Protein 3MNF (pdb70)

Organism: Streptomyces avermitilis (strain ATCC 31267 / DSM 46492 / JCM 5070 / NBRC 14893 / NCIMB 12804 / NRRL 8165 / MA-4680) (NCBI:txid227882)

CATH classification: 3.40.50.10900

Radius of gyration: 18.18 Å; Cα contacts (8 Å, |Δi|>4): 423; chains: 1; bounding box: 39×51×54 Å

B-factor: mean 88.78, std 26.94, range [51.6, 190.4]

InterPro domains:
  IPR008492 Rv2714-like [PIRSF028754] (7-284)
  IPR019151 Proteasome assembly chaperone 2 [PF09754] (18-237)
  IPR038389 Proteasome assembly chaperone 2 superfamily [G3DSA:3.40.50.10900] (9-257)

Sequence (232 aa):
DPVVAAFEGWNDAGDAASTAVAHLDREWKGEVFAALDAEDYYDFQVNRPTVWLDGGVRKITWPTTRLSVVRVGGEKPRDLVLVRGIEPSRWRSFCNELLAFAHELGVELVVVLGALLGDTPHTRPVPVSGVTSDPDLARTDLEETKYEGPTGIVGILQEACTHAGVPAVSLWAAVPHYVSQPPNPKATLALLNRLEDLIDVRIPLGELPEDARAWQVGVDQLADSEVAEYVQ

Foldseek 3Di:
DEEEEEAPDDFCQQVLQLVLLVQQCVVQVWAWDDKPDLVVFADCVVVPWDWDADPNDIDIGGFTKTWTWGWDDPVDIYIYIYIRHHFTPVLVVVLVVVV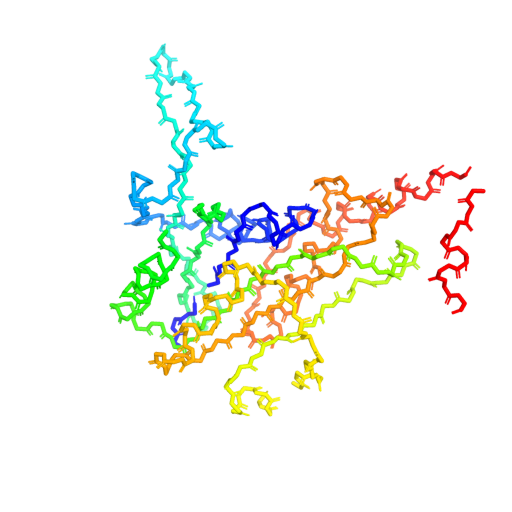VVCVVVVHQEYEYEGEDADLAFLVDAKDKAKDAPPVVVVVCPRPDDPDDDDDTSSVVNRVSCVVVVRGYMYIYIHHHPVDRHNPALRRSVVRNVVVCVVVVGDRDSPCSVVSNVCVSVVVVVPDVPCNVVSPD

Structure (mmCIF, N/CA/C/O backbone):
data_3MNF
#
_entry.id   3MNF
#
_cell.length_a   143.943
_cell.length_b   143.943
_cell.length_c   81.121
_cell.angle_alpha   90.00
_cell.angle_beta   90.00
_cell.angle_gamma   120.00
#
_symmetry.space_group_name_H-M   'P 63 2 2'
#
loop_
_entity.id
_entity.type
_entity.pdbx_description
1 polymer 'PAC2 family protein'
2 non-polymer 'CHLORIDE ION'
#
loop_
_atom_site.group_PDB
_atom_site.id
_atom_site.type_symbol
_atom_site.label_atom_id
_atom_site.label_alt_id
_atom_site.label_comp_id
_atom_site.label_asym_id
_atom_site.label_entity_id
_atom_site.label_seq_id
_atom_site.pdbx_PDB_ins_code
_atom_site.Cartn_x
_atom_site.Cartn_y
_atom_site.Cartn_z
_atom_site.occupancy
_atom_site.B_iso_or_equiv
_atom_site.auth_seq_id
_atom_site.auth_comp_id
_atom_site.auth_asym_id
_atom_site.auth_atom_id
_atom_site.pdbx_PDB_model_num
ATOM 1 N N . ASP A 1 5 ? 50.044 71.075 22.467 1.00 104.14 12 ASP A N 1
ATOM 2 C CA . ASP A 1 5 ? 51.076 70.061 22.084 1.00 101.19 12 ASP A CA 1
ATOM 3 C C . ASP A 1 5 ? 51.025 68.950 23.123 1.00 96.10 12 ASP A C 1
ATOM 4 O O . ASP A 1 5 ? 50.637 69.235 24.274 1.00 96.45 12 ASP A O 1
ATOM 9 N N . PRO A 1 6 ? 51.361 67.687 22.728 1.00 92.09 13 PRO A N 1
ATOM 10 C CA . PRO A 1 6 ? 51.324 66.499 23.631 1.00 87.17 13 PRO A CA 1
ATOM 11 C C . PRO A 1 6 ? 52.456 66.468 24.637 1.00 83.84 13 PRO A C 1
ATOM 12 O O . PRO A 1 6 ? 53.589 66.729 24.274 1.00 84.28 13 PRO A O 1
ATOM 16 N N . VAL A 1 7 ? 52.155 66.147 25.890 1.00 81.13 14 VAL A N 1
ATOM 17 C CA . VAL A 1 7 ? 53.179 66.069 26.939 1.00 77.91 14 VAL A CA 1
ATOM 18 C C . VAL A 1 7 ? 53.321 64.630 27.423 1.00 74.42 14 VAL A C 1
ATOM 19 O O . VAL A 1 7 ? 52.333 63.912 27.568 1.00 74.16 14 VAL A O 1
ATOM 31 N N . VAL A 1 9 ? 54.436 62.274 30.516 1.00 64.98 16 VAL A N 1
ATOM 32 C CA . VAL A 1 9 ? 54.706 62.274 31.946 1.00 63.49 16 VAL A CA 1
ATOM 33 C C . VAL A 1 9 ? 55.134 60.882 32.324 1.00 60.93 16 VAL A C 1
ATOM 34 O O . VAL A 1 9 ? 54.373 59.946 32.143 1.00 60.41 16 VAL A O 1
ATOM 38 N N . ALA A 1 10 ? 56.338 60.738 32.848 1.00 59.53 17 ALA A N 1
ATOM 39 C CA . ALA A 1 10 ? 56.843 59.405 33.143 1.00 58.20 17 ALA A CA 1
ATOM 40 C C . ALA A 1 10 ? 57.189 59.233 34.603 1.00 58.50 17 ALA A C 1
ATOM 41 O O . ALA A 1 10 ? 57.476 60.203 35.293 1.00 60.51 17 ALA A O 1
ATOM 43 N N . ALA A 1 11 ? 57.158 57.995 35.073 1.00 57.71 18 ALA A N 1
ATOM 44 C CA . ALA A 1 11 ? 57.535 57.673 36.441 1.00 58.59 18 ALA A CA 1
ATOM 45 C C . ALA A 1 11 ? 57.997 56.230 36.508 1.00 57.99 18 ALA A C 1
ATOM 46 O O . ALA A 1 11 ? 57.444 55.377 35.794 1.00 57.78 18 ALA A O 1
ATOM 48 N N . PHE A 1 12 ? 58.991 55.961 37.365 1.00 58.27 19 PHE A N 1
ATOM 49 C CA . PHE A 1 12 ? 59.591 54.619 37.477 1.00 57.74 19 PHE A CA 1
ATOM 50 C C . PHE A 1 12 ? 59.652 54.054 38.896 1.00 59.76 19 PHE A C 1
ATOM 51 O O . PHE A 1 12 ? 60.143 54.707 39.804 1.00 61.60 19 PHE A O 1
ATOM 59 N N . GLU A 1 13 ? 59.166 52.833 39.090 1.00 60.93 20 GLU A N 1
ATOM 60 C CA . GLU A 1 13 ? 59.204 52.192 40.419 1.00 63.33 20 GLU A CA 1
ATOM 61 C C . GLU A 1 13 ? 60.652 51.832 40.821 1.00 63.48 20 GLU A C 1
ATOM 62 O O . GLU A 1 13 ? 61.534 51.689 39.960 1.00 62.25 20 GLU A O 1
ATOM 68 N N . GLY A 1 14 ? 60.892 51.703 42.126 1.00 64.96 21 GLY A N 1
ATOM 69 C CA . GLY A 1 14 ? 62.225 51.382 42.625 1.00 65.48 21 GLY A CA 1
ATOM 70 C C . GLY A 1 14 ? 62.970 52.570 43.213 1.00 65.94 21 GLY A C 1
ATOM 71 O O . GLY A 1 14 ? 62.405 53.386 43.926 1.00 67.40 21 GLY A O 1
ATOM 72 N N . TRP A 1 15 ? 64.246 52.674 42.891 1.00 65.49 22 TRP A N 1
ATOM 73 C CA . TRP A 1 15 ? 65.162 53.624 43.520 1.00 66.06 22 TRP A CA 1
ATOM 74 C C . TRP A 1 15 ? 64.799 55.103 43.383 1.00 66.47 22 TRP A C 1
ATOM 75 O O . TRP A 1 15 ? 65.132 55.868 44.249 1.00 67.99 22 TRP A O 1
ATOM 86 N N . ASN A 1 16 ? 64.129 55.520 42.309 1.00 66.10 23 ASN A N 1
ATOM 87 C CA . ASN A 1 16 ? 63.708 56.935 42.174 1.00 67.29 23 ASN A CA 1
ATOM 88 C C . ASN A 1 16 ? 62.283 57.201 42.667 1.00 68.18 23 ASN A C 1
ATOM 89 O O . ASN A 1 16 ? 6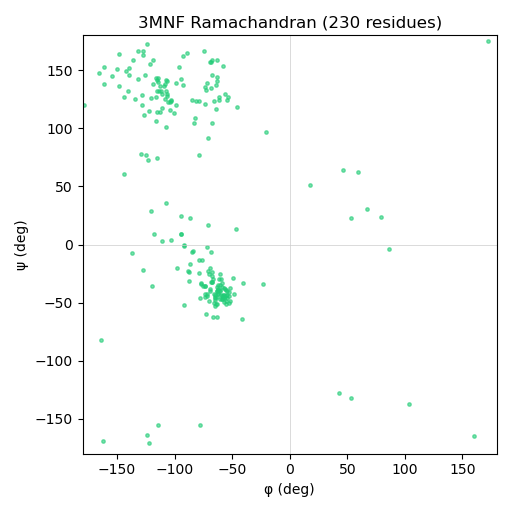1.637 58.160 42.233 1.00 68.29 23 ASN A O 1
ATOM 94 N N . ASP A 1 17 ? 61.784 56.361 43.564 1.00 69.45 24 ASP A N 1
ATOM 95 C CA . ASP A 1 17 ? 60.368 56.324 43.826 1.00 70.51 24 ASP A CA 1
ATOM 96 C C . ASP A 1 17 ? 60.105 56.057 45.305 1.00 73.51 24 ASP A C 1
ATOM 97 O O . ASP A 1 17 ? 59.442 55.096 45.681 1.00 74.30 24 ASP A O 1
ATOM 102 N N . ALA A 1 18 ? 60.602 56.974 46.129 1.00 75.80 25 ALA A N 1
ATOM 103 C CA . ALA A 1 18 ? 60.685 56.815 47.567 1.00 79.10 25 ALA A CA 1
ATOM 104 C C . ALA A 1 18 ? 59.433 56.321 48.321 1.00 81.30 25 ALA A C 1
ATOM 105 O O . ALA A 1 18 ? 59.548 55.487 49.231 1.00 84.31 25 ALA A O 1
ATOM 107 N N . GLY A 1 19 ? 58.244 56.792 48.008 1.00 80.63 26 GLY A N 1
ATOM 108 C CA . GLY A 1 19 ? 57.125 56.201 48.748 1.00 82.64 26 GLY A CA 1
ATOM 109 C C . GLY A 1 19 ? 56.169 55.551 47.784 1.00 81.28 26 GLY A C 1
ATOM 110 O O . GLY A 1 19 ? 54.969 55.494 48.041 1.00 82.55 26 GLY A O 1
ATOM 111 N N . ASP A 1 20 ? 56.705 55.093 46.652 1.00 78.37 27 ASP A N 1
ATOM 112 C CA . ASP A 1 20 ? 55.903 54.834 45.463 1.00 76.63 27 ASP A CA 1
ATOM 113 C C . ASP A 1 20 ? 55.109 56.104 45.144 1.00 76.18 27 ASP A C 1
ATOM 114 O O . ASP A 1 20 ? 54.067 56.059 44.477 1.00 75.98 27 ASP A O 1
ATOM 119 N N . ALA A 1 21 ? 55.603 57.240 45.629 1.00 76.06 28 ALA A N 1
ATOM 120 C CA . ALA A 1 21 ? 54.873 58.479 45.503 1.00 76.32 28 ALA A CA 1
ATOM 121 C C . ALA A 1 21 ? 54.758 58.858 44.038 1.00 74.02 28 ALA A C 1
ATOM 122 O O . ALA A 1 21 ? 53.668 59.211 43.567 1.00 74.70 28 ALA A O 1
ATOM 124 N N . ALA A 1 22 ? 55.876 58.752 43.316 1.00 71.48 29 ALA A N 1
ATOM 125 C CA . ALA A 1 22 ? 55.926 59.152 41.920 1.00 68.67 29 ALA A CA 1
ATOM 126 C C . ALA A 1 22 ? 55.203 58.150 41.078 1.00 67.04 29 ALA A C 1
ATOM 127 O O . ALA A 1 22 ? 54.384 58.531 40.253 1.00 67.12 29 ALA A O 1
ATOM 129 N N . SER A 1 23 ? 55.446 56.867 41.309 1.00 66.22 30 SER A N 1
ATOM 130 C CA . SER A 1 23 ? 54.738 55.857 40.519 1.00 65.58 30 SER A CA 1
ATOM 131 C C . SER A 1 23 ? 53.222 55.894 40.708 1.00 67.66 30 SER A C 1
ATOM 132 O O . SER A 1 23 ? 52.495 55.632 39.747 1.00 67.70 30 SER A O 1
ATOM 135 N N . THR A 1 24 ? 52.735 56.214 41.908 1.00 70.07 31 THR A N 1
ATOM 136 C CA . THR A 1 24 ? 51.283 56.248 42.079 1.00 72.64 31 THR A CA 1
ATOM 137 C C . THR A 1 24 ? 50.693 57.537 41.511 1.00 72.71 31 THR A C 1
ATOM 138 O O . THR A 1 24 ? 49.526 57.567 41.152 1.00 74.03 31 THR A O 1
ATOM 142 N N . ALA A 1 25 ? 51.492 58.594 41.419 1.00 72.03 32 ALA A N 1
ATOM 143 C CA . ALA A 1 25 ? 51.024 59.825 40.778 1.00 72.59 32 ALA A CA 1
ATOM 144 C C . ALA A 1 25 ? 50.617 59.549 39.333 1.00 71.43 32 ALA A C 1
ATOM 145 O O . ALA A 1 25 ? 49.544 59.972 38.891 1.00 72.82 32 ALA A O 1
ATOM 147 N N . VAL A 1 26 ? 51.456 58.825 38.599 1.00 68.95 33 VAL A N 1
ATOM 148 C CA . VAL A 1 26 ? 51.128 58.537 37.211 1.00 68.04 33 VAL A CA 1
ATOM 149 C C . VAL A 1 26 ? 50.007 57.489 37.138 1.00 69.41 33 VAL A C 1
ATOM 150 O O . VAL A 1 26 ? 49.144 57.561 36.265 1.00 70.58 33 VAL A O 1
ATOM 154 N N . ALA A 1 27 ? 50.005 56.527 38.056 1.00 69.83 34 ALA A N 1
ATOM 155 C CA . ALA A 1 27 ? 48.946 55.537 38.088 1.00 71.42 34 ALA A CA 1
ATOM 156 C C . ALA A 1 27 ? 47.603 56.282 38.196 1.00 74.57 34 ALA A C 1
ATOM 157 O O . ALA A 1 27 ? 46.636 55.989 37.472 1.00 76.00 34 ALA A O 1
ATOM 159 N N . HIS A 1 28 ? 47.584 57.275 39.085 1.00 76.00 35 HIS A N 1
ATOM 160 C CA . HIS A 1 28 ? 46.423 58.097 39.356 1.00 78.70 35 HIS A CA 1
ATOM 161 C C . HIS A 1 28 ? 45.939 58.827 38.102 1.00 79.09 35 HIS A C 1
ATOM 162 O O . HIS A 1 28 ? 44.745 58.885 37.825 1.00 81.33 35 HIS A O 1
ATOM 169 N N . LEU A 1 29 ? 46.864 59.387 37.342 1.00 77.48 36 LEU A N 1
ATOM 170 C CA . LEU A 1 29 ? 46.496 60.014 36.092 1.00 78.36 36 LEU A CA 1
ATOM 171 C C . LEU A 1 29 ? 45.902 58.982 35.146 1.00 79.28 36 LEU A C 1
ATOM 172 O O . LEU A 1 29 ? 44.907 59.245 34.489 1.00 81.31 36 LEU A O 1
ATOM 177 N N . ASP A 1 30 ? 46.502 57.797 35.093 1.00 78.78 37 ASP A N 1
ATOM 178 C CA . ASP A 1 30 ? 46.060 56.775 34.157 1.00 79.87 37 ASP A CA 1
ATOM 179 C C . ASP A 1 30 ? 44.668 56.290 34.502 1.00 83.11 37 ASP A C 1
ATOM 180 O O . ASP A 1 30 ? 43.830 56.103 33.622 1.00 84.53 37 ASP A O 1
ATOM 185 N N . ARG A 1 31 ? 44.437 56.094 35.794 1.00 85.03 38 ARG A N 1
ATOM 186 C CA . ARG A 1 31 ? 43.147 55.649 36.304 1.00 89.16 38 ARG A CA 1
ATOM 187 C C . ARG A 1 31 ? 42.080 56.722 36.094 1.00 91.23 38 ARG A C 1
ATOM 188 O O . ARG A 1 31 ? 41.137 56.491 35.342 1.00 92.90 38 ARG A O 1
ATOM 196 N N . GLU A 1 32 ? 42.251 57.894 36.721 1.00 91.32 39 GLU A N 1
ATOM 197 C CA . GLU A 1 32 ? 41.232 58.955 36.687 1.00 94.28 39 GLU A CA 1
ATOM 198 C C . GLU A 1 32 ? 40.831 59.340 35.271 1.00 94.13 39 GLU A C 1
ATOM 199 O O . GLU A 1 32 ? 39.653 59.571 35.007 1.00 97.56 39 GLU A O 1
ATOM 205 N N . TRP A 1 33 ? 41.803 59.406 34.368 1.00 90.79 40 TRP A N 1
ATOM 206 C CA . TRP A 1 33 ? 41.542 59.796 32.986 1.00 90.97 40 TRP A CA 1
ATOM 207 C C . TRP A 1 33 ? 41.314 58.625 32.027 1.00 90.81 40 TRP A C 1
ATOM 208 O O . TRP A 1 33 ? 41.248 58.823 30.815 1.00 90.77 40 TRP A O 1
ATOM 219 N N . LYS A 1 34 ? 41.186 57.419 32.579 1.00 91.18 41 LYS A N 1
ATOM 220 C CA . LYS A 1 34 ? 40.962 56.185 31.801 1.00 91.91 41 LYS A CA 1
ATOM 221 C C . LYS A 1 34 ? 41.898 56.090 30.586 1.00 89.53 41 LYS A C 1
ATOM 222 O O . LYS A 1 34 ? 41.453 56.126 29.438 1.00 91.17 41 LYS A O 1
ATOM 224 N N . GLY A 1 35 ? 43.198 55.994 30.858 1.00 86.16 42 GLY A N 1
ATOM 225 C CA . GLY A 1 35 ? 44.210 56.030 29.817 1.00 83.91 42 GLY A CA 1
ATOM 226 C C . GLY A 1 35 ? 44.226 54.771 28.983 1.00 84.41 42 GLY A C 1
ATOM 227 O O . GLY A 1 35 ? 44.103 53.671 29.506 1.00 85.10 42 GLY A O 1
ATOM 228 N N . GLU A 1 36 ? 44.391 54.935 27.675 1.00 84.61 43 GLU A N 1
ATOM 229 C CA . GLU A 1 36 ? 44.360 53.809 26.747 1.00 84.98 43 GLU A CA 1
ATOM 230 C C . GLU A 1 36 ? 45.787 53.378 26.358 1.00 81.81 43 GLU A C 1
ATOM 231 O O . GLU A 1 36 ? 46.511 54.149 25.706 1.00 81.21 43 GLU A O 1
ATOM 233 N N . VAL A 1 37 ? 46.188 52.166 26.775 1.00 79.95 44 VAL A N 1
ATOM 234 C CA . VAL A 1 37 ? 47.527 51.590 26.470 1.00 76.40 44 VAL A CA 1
ATOM 235 C C . VAL A 1 37 ? 47.768 51.372 24.975 1.00 76.17 44 VAL A C 1
ATOM 236 O O . VAL A 1 37 ? 46.881 50.959 24.248 1.00 79.44 44 VAL A O 1
ATOM 240 N N . PHE A 1 38 ? 48.970 51.645 24.506 1.00 73.14 45 PHE A N 1
ATOM 241 C CA . PHE A 1 38 ? 49.305 51.298 23.137 1.00 72.66 45 PHE A CA 1
ATOM 242 C C . PHE A 1 38 ? 50.699 50.672 22.967 1.00 70.42 45 PHE A C 1
ATOM 243 O O . PHE A 1 38 ? 51.042 50.234 21.875 1.00 71.40 45 PHE A O 1
ATOM 251 N N . ALA A 1 39 ? 51.510 50.632 24.017 1.00 67.31 46 ALA A N 1
ATOM 252 C CA . ALA A 1 39 ? 52.825 50.023 23.877 1.00 65.79 46 ALA A CA 1
ATOM 253 C C . ALA A 1 39 ? 53.449 49.641 25.207 1.00 63.76 46 ALA A C 1
ATOM 254 O O . ALA A 1 39 ? 53.355 50.375 26.166 1.00 62.98 46 ALA A O 1
ATOM 256 N N . ALA A 1 40 ? 54.072 48.482 25.254 1.00 63.61 47 ALA A N 1
ATOM 257 C CA . ALA A 1 40 ? 54.938 48.139 26.356 1.00 63.02 47 ALA A CA 1
ATOM 258 C C . ALA A 1 40 ? 56.359 47.901 25.811 1.00 62.81 47 ALA A C 1
ATOM 259 O O . ALA A 1 40 ? 56.519 47.278 24.756 1.00 64.41 47 ALA A O 1
ATOM 261 N N . LEU A 1 41 ? 57.390 48.394 26.498 1.00 61.24 48 LEU A N 1
ATOM 262 C CA . LEU A 1 41 ? 58.747 48.050 26.094 1.00 61.41 48 LEU A CA 1
ATOM 263 C C . LEU A 1 41 ? 59.004 46.566 26.333 1.00 63.04 48 LEU A C 1
ATOM 264 O O . LEU A 1 41 ? 58.485 45.974 27.284 1.00 64.14 48 LEU A O 1
ATOM 269 N N . ASP A 1 42 ? 59.796 45.971 25.449 1.00 63.62 49 ASP A N 1
ATOM 270 C CA . ASP A 1 42 ? 60.148 44.573 25.544 1.00 64.24 49 ASP A CA 1
ATOM 271 C C . ASP A 1 42 ? 61.030 44.287 26.768 1.00 63.06 49 ASP A C 1
ATOM 272 O O . ASP A 1 42 ? 62.231 44.566 26.750 1.00 62.97 49 ASP A O 1
ATOM 277 N N . ALA A 1 43 ? 60.445 43.695 27.807 1.00 62.50 50 ALA A N 1
ATOM 278 C CA . ALA A 1 43 ? 61.150 43.428 29.049 1.00 60.79 50 ALA A CA 1
ATOM 279 C C . ALA A 1 43 ? 62.439 42.678 28.816 1.00 61.11 50 ALA A C 1
ATOM 280 O O . ALA A 1 43 ? 63.460 42.996 29.418 1.00 60.40 50 ALA A O 1
ATOM 282 N N . GLU A 1 44 ? 62.397 41.708 27.910 1.00 62.53 51 GLU A N 1
ATOM 283 C CA . GLU A 1 44 ? 63.550 40.900 27.524 1.00 63.65 51 GLU A CA 1
ATOM 284 C C . GLU A 1 44 ? 64.865 41.681 27.396 1.00 62.54 51 GLU A C 1
ATOM 285 O O . GLU A 1 44 ? 65.928 41.150 27.698 1.00 63.82 51 GLU A O 1
ATOM 291 N N . ASP A 1 45 ? 64.798 42.946 26.981 1.00 61.05 52 ASP A N 1
ATOM 292 C CA . ASP A 1 45 ? 66.005 43.751 26.761 1.00 60.14 52 ASP A CA 1
ATOM 293 C C . ASP A 1 45 ? 66.515 44.460 27.986 1.00 57.80 52 ASP A C 1
ATOM 294 O O . ASP A 1 45 ? 67.660 44.897 27.986 1.00 58.70 52 ASP A O 1
ATOM 299 N N . TYR A 1 46 ? 65.697 44.590 29.029 1.00 62.10 53 TYR A N 1
ATOM 300 C CA . TYR A 1 46 ? 66.033 45.541 30.072 1.00 59.79 53 TYR A CA 1
ATOM 301 C C . TYR A 1 46 ? 66.071 45.052 31.519 1.00 59.52 53 TYR A C 1
ATOM 302 O O . TYR A 1 46 ? 66.724 45.673 32.378 1.00 59.10 53 TYR A O 1
ATOM 311 N N . TYR A 1 47 ? 65.378 43.941 31.773 1.00 58.70 54 TYR A N 1
ATOM 312 C CA . TYR A 1 47 ? 65.073 43.501 33.119 1.00 58.80 54 TYR A CA 1
ATOM 313 C C . TYR A 1 47 ? 65.710 42.157 33.481 1.00 59.88 54 TYR A C 1
ATOM 314 O O . TYR A 1 47 ? 65.607 41.160 32.754 1.00 60.67 54 TYR A O 1
ATOM 323 N N . ASP A 1 48 ? 66.427 42.169 34.597 1.00 61.12 55 ASP A N 1
ATOM 324 C CA . ASP A 1 48 ? 66.940 40.992 35.228 1.00 61.83 55 ASP A CA 1
ATOM 325 C C . ASP A 1 48 ? 65.741 40.433 35.964 1.00 61.73 55 ASP A C 1
ATOM 326 O O . ASP A 1 48 ? 65.136 41.137 36.781 1.00 62.37 55 ASP A O 1
ATOM 331 N N . PHE A 1 49 ? 65.386 39.182 35.680 1.00 61.09 56 PHE A N 1
ATOM 332 C CA . PHE A 1 49 ? 64.130 38.658 36.163 1.00 60.20 56 PHE A CA 1
ATOM 333 C C . PHE A 1 49 ? 64.282 37.966 37.491 1.00 61.97 56 PHE A C 1
ATOM 334 O O . PHE A 1 49 ? 63.315 37.465 38.058 1.00 63.28 56 PHE A O 1
ATOM 342 N N . GLN A 1 50 ? 65.477 37.910 38.018 1.00 63.24 57 GLN A N 1
ATOM 343 C CA . GLN A 1 50 ? 65.548 37.381 39.360 1.00 65.58 57 GLN A CA 1
ATOM 344 C C . GLN A 1 50 ? 65.337 38.539 40.312 1.00 66.44 57 GLN A C 1
ATOM 345 O O . GLN A 1 50 ? 64.783 38.377 41.379 1.00 68.06 57 GLN A O 1
ATOM 351 N N . VAL A 1 51 ? 65.771 39.718 39.890 1.00 65.94 58 VAL A N 1
ATOM 352 C CA . VAL A 1 51 ? 65.565 40.936 40.634 1.00 66.35 58 VAL A CA 1
ATOM 353 C C . VAL A 1 51 ? 64.131 41.403 40.457 1.00 65.66 58 VAL A C 1
ATOM 354 O O . VAL A 1 51 ? 63.553 41.948 41.377 1.00 67.85 58 VAL A O 1
ATOM 358 N N . ASN A 1 52 ? 63.562 41.178 39.281 1.00 63.81 59 ASN A N 1
ATOM 359 C CA . ASN A 1 52 ? 62.190 41.569 38.994 1.00 63.45 59 ASN A CA 1
ATOM 360 C C . ASN A 1 52 ? 61.382 40.388 38.555 1.00 62.38 59 ASN A C 1
ATOM 361 O O . ASN A 1 52 ? 61.049 40.254 37.384 1.00 61.95 59 ASN A O 1
ATOM 366 N N . ARG A 1 53 ? 61.071 39.524 39.502 1.00 63.16 60 ARG A N 1
ATOM 367 C CA . ARG A 1 53 ? 60.387 38.284 39.227 1.00 62.20 60 ARG A CA 1
ATOM 368 C C . ARG A 1 53 ? 59.004 38.545 38.622 1.00 61.84 60 ARG A C 1
ATOM 369 O O . ARG A 1 53 ? 58.209 39.263 39.209 1.00 63.04 60 ARG A O 1
ATOM 377 N N . PRO A 1 54 ? 58.713 37.978 37.434 1.00 61.00 61 PRO A N 1
ATOM 378 C CA . PRO A 1 54 ? 57.382 38.101 36.840 1.00 60.94 61 PRO A CA 1
ATOM 379 C C . PRO A 1 54 ? 56.340 37.344 37.657 1.00 62.33 61 PRO A C 1
ATOM 380 O O . PRO A 1 54 ? 56.691 36.447 38.421 1.00 63.01 61 PRO A O 1
ATOM 384 N N . THR A 1 55 ? 55.069 37.680 37.528 1.00 63.98 62 THR A N 1
ATOM 385 C CA . THR A 1 55 ? 54.074 36.993 38.386 1.00 66.69 62 THR A CA 1
ATOM 386 C C . THR A 1 55 ? 53.014 36.198 37.605 1.00 67.57 62 THR A C 1
ATOM 387 O O . THR A 1 55 ? 52.778 36.432 36.414 1.00 67.84 62 THR A O 1
ATOM 391 N N . VAL A 1 56 ? 52.394 35.242 38.269 1.00 68.60 63 VAL A N 1
ATOM 392 C CA . VAL A 1 56 ? 51.341 34.487 37.628 1.00 70.56 63 VAL A CA 1
ATOM 393 C C . VAL A 1 56 ? 50.002 34.821 38.273 1.00 73.63 63 VAL A C 1
ATOM 394 O O . VAL A 1 56 ? 49.890 34.851 39.495 1.00 74.58 63 VAL A O 1
ATOM 398 N N . TRP A 1 57 ? 48.998 35.102 37.452 1.00 76.32 64 TRP A N 1
ATOM 399 C CA . TRP A 1 57 ? 47.632 35.284 37.952 1.00 80.36 64 TRP A CA 1
ATOM 400 C C . TRP A 1 57 ? 46.629 34.415 37.217 1.00 82.88 64 TRP A C 1
ATOM 401 O O . TRP A 1 57 ? 46.916 33.893 36.134 1.00 82.83 64 TRP A O 1
ATOM 412 N N . LEU A 1 58 ? 45.457 34.259 37.824 1.00 85.94 65 LEU A N 1
ATOM 413 C CA . LEU A 1 58 ? 44.417 33.410 37.292 1.00 88.77 65 LEU A CA 1
ATOM 414 C C . LEU A 1 58 ? 43.320 34.259 36.691 1.00 93.02 65 LEU A C 1
ATOM 415 O O . LEU A 1 58 ? 42.744 35.112 37.371 1.00 95.28 65 LEU A O 1
ATOM 420 N N . ASP A 1 59 ? 43.053 34.035 35.407 1.00 95.10 66 ASP A N 1
ATOM 421 C CA . ASP A 1 59 ? 41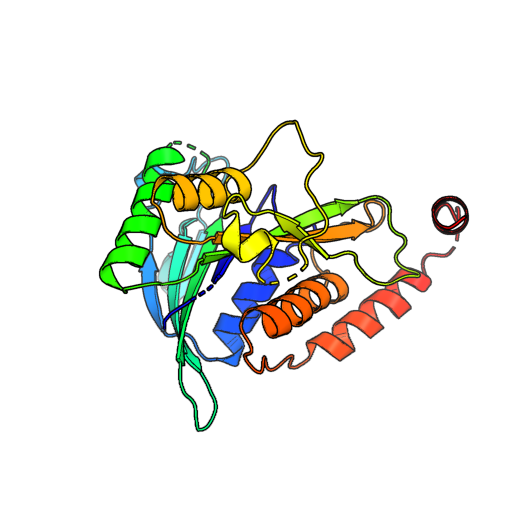.999 34.738 34.676 1.00 99.65 66 ASP A CA 1
ATOM 422 C C . ASP A 1 59 ? 40.927 33.741 34.252 1.00 103.45 66 ASP A C 1
ATOM 423 O O . ASP A 1 59 ? 41.182 32.866 33.416 1.00 103.29 66 ASP A O 1
ATOM 428 N N . GLY A 1 60 ? 39.727 33.885 34.810 1.00 107.33 67 GLY A N 1
ATOM 429 C CA . GLY A 1 60 ? 38.787 32.764 34.833 1.00 110.76 67 GLY A CA 1
ATOM 430 C C . GLY A 1 60 ? 39.577 31.623 35.459 1.00 107.17 67 GLY A C 1
ATOM 431 O O . GLY A 1 60 ? 40.276 31.824 36.476 1.00 104.02 67 GLY A O 1
ATOM 432 N N . GLY A 1 61 ? 39.531 30.446 34.840 1.00 107.72 68 GLY A N 1
ATOM 433 C CA . GLY A 1 61 ? 40.396 29.341 35.284 1.00 104.47 68 GLY A CA 1
ATOM 434 C C . GLY A 1 61 ? 41.914 29.454 35.036 1.00 99.38 68 GLY A C 1
ATOM 435 O O . GLY A 1 61 ? 42.707 28.872 35.770 1.00 96.23 68 GLY A O 1
ATOM 436 N N . VAL A 1 62 ? 42.308 30.232 34.029 1.00 98.72 69 VAL A N 1
ATOM 437 C CA . VAL A 1 62 ? 43.588 30.061 33.335 1.00 95.62 69 VAL A CA 1
ATOM 438 C C . VAL A 1 62 ? 44.778 30.885 33.876 1.00 91.58 69 VAL A C 1
ATOM 439 O O . VAL A 1 62 ? 44.647 32.073 34.185 1.00 91.57 69 VAL A O 1
ATOM 443 N N . ARG A 1 63 ? 45.944 30.245 33.963 1.00 88.51 70 ARG A N 1
ATOM 444 C CA . ARG A 1 63 ? 47.174 30.919 34.373 1.00 84.56 70 ARG A CA 1
ATOM 445 C C . ARG A 1 63 ? 47.659 31.932 33.323 1.00 83.90 70 ARG A C 1
ATOM 446 O O . ARG A 1 63 ? 47.689 31.631 32.120 1.00 85.27 70 ARG A O 1
ATOM 454 N N . LYS A 1 64 ? 48.039 33.125 33.788 1.00 81.85 71 LYS A N 1
ATOM 455 C CA . LYS A 1 64 ? 48.578 34.174 32.917 1.00 80.93 71 LYS A CA 1
ATOM 456 C C . LYS A 1 64 ? 49.754 34.919 33.544 1.00 77.43 71 LYS A C 1
ATOM 457 O O . LYS A 1 64 ? 49.844 35.011 34.757 1.00 77.11 71 LYS A O 1
ATOM 463 N N . ILE A 1 65 ? 50.661 35.444 32.729 1.00 75.32 72 ILE A N 1
ATOM 464 C CA . ILE A 1 65 ? 51.919 35.934 33.263 1.00 72.52 72 ILE A CA 1
ATOM 465 C C . ILE A 1 65 ? 52.077 37.427 33.080 1.00 72.53 72 ILE A C 1
ATOM 466 O O . ILE A 1 65 ? 51.879 37.940 31.996 1.00 74.29 72 ILE A O 1
ATOM 471 N N . THR A 1 66 ? 52.460 38.125 34.137 1.00 71.56 73 THR A N 1
ATOM 472 C CA . THR A 1 66 ? 52.752 39.542 34.032 1.00 71.49 73 THR A CA 1
ATOM 473 C C . THR A 1 66 ? 54.258 39.761 34.167 1.00 69.36 73 THR A C 1
ATOM 474 O O . THR A 1 66 ? 54.865 39.311 35.134 1.00 68.73 73 THR A O 1
ATOM 478 N N . TRP A 1 67 ? 54.855 40.430 33.188 1.00 68.64 74 TRP A N 1
ATOM 479 C CA . TRP A 1 67 ? 56.282 40.723 33.219 1.00 66.80 74 TRP A CA 1
ATOM 480 C C . TRP A 1 67 ? 56.497 42.114 33.776 1.00 67.46 74 TRP A C 1
ATOM 481 O O . TRP A 1 67 ? 55.627 42.962 33.635 1.00 69.52 74 TRP A O 1
ATOM 492 N N . PRO A 1 68 ? 57.655 42.370 34.399 1.00 66.84 75 PRO A N 1
ATOM 493 C CA . PRO A 1 68 ? 57.993 43.752 34.668 1.00 68.05 75 PRO A CA 1
ATOM 494 C C . PRO A 1 68 ? 58.156 44.473 33.351 1.00 69.51 75 PRO A C 1
ATOM 495 O O . PRO A 1 68 ? 58.737 43.916 32.433 1.00 69.32 75 PRO A O 1
ATOM 499 N N . THR A 1 69 ? 57.639 45.691 33.225 1.00 60.86 76 THR A N 1
ATOM 500 C CA . THR A 1 69 ? 57.930 46.461 32.012 1.00 60.95 76 THR A CA 1
ATOM 501 C C . THR A 1 69 ? 57.653 47.950 32.152 1.00 60.08 76 THR A C 1
ATOM 502 O O . THR A 1 69 ? 57.489 48.427 33.246 1.00 60.95 76 THR A O 1
ATOM 506 N N . THR A 1 70 ? 57.684 48.679 31.050 1.00 59.70 77 THR A N 1
ATOM 507 C CA . THR A 1 70 ? 57.409 50.096 31.050 1.00 59.65 77 THR A CA 1
ATOM 508 C C . THR A 1 70 ? 56.370 50.224 29.983 1.00 60.90 77 THR A C 1
ATOM 509 O O . THR A 1 70 ? 56.605 49.843 28.831 1.00 60.77 77 THR A O 1
ATOM 513 N N . ARG A 1 71 ? 55.202 50.720 30.373 1.00 62.24 78 ARG A N 1
ATOM 514 C CA . ARG A 1 71 ? 54.067 50.706 29.485 1.00 64.15 78 ARG A CA 1
ATOM 515 C C . ARG A 1 71 ? 53.656 52.129 29.141 1.00 64.70 78 ARG A C 1
ATOM 516 O O . ARG A 1 71 ? 53.731 53.019 29.987 1.00 64.64 78 ARG A O 1
ATOM 524 N N . LEU A 1 72 ? 53.257 52.336 27.886 1.00 65.81 79 LEU A N 1
ATOM 525 C CA . LEU A 1 72 ? 52.819 53.639 27.397 1.00 67.13 79 LEU A CA 1
ATOM 526 C C . LEU A 1 72 ? 51.314 53.691 27.076 1.00 69.47 79 LEU A C 1
ATOM 527 O O . LEU A 1 72 ? 50.792 52.824 26.367 1.00 70.56 79 LEU A O 1
ATOM 532 N N . SER A 1 73 ? 50.630 54.707 27.603 1.00 70.59 80 SER A N 1
ATOM 533 C CA . SER A 1 73 ? 49.213 54.930 27.302 1.00 73.31 80 SER A CA 1
ATOM 534 C C . SER A 1 73 ? 48.923 56.403 27.038 1.00 74.48 80 SER A C 1
ATOM 535 O O . SER A 1 73 ? 49.701 57.270 27.460 1.00 73.42 80 SER A O 1
ATOM 538 N N . VAL A 1 74 ? 47.810 56.661 26.342 1.00 76.94 81 VAL A N 1
ATOM 539 C CA . VAL A 1 74 ? 47.346 58.016 25.986 1.00 79.18 81 VAL A CA 1
ATOM 540 C C . VAL A 1 74 ? 46.131 58.399 26.799 1.00 81.64 81 VAL A C 1
ATOM 541 O O . VAL A 1 74 ? 45.170 57.629 26.889 1.00 83.13 81 VAL A O 1
ATOM 545 N N . VAL A 1 75 ? 46.156 59.599 27.360 1.00 82.77 82 VAL A N 1
ATOM 546 C CA . VAL A 1 75 ? 44.968 60.160 27.980 1.00 86.09 82 VAL A CA 1
ATOM 547 C C . VAL A 1 75 ? 44.543 61.382 27.180 1.00 88.94 82 VAL A C 1
ATOM 548 O O . VAL A 1 75 ? 45.386 62.107 26.654 1.00 87.68 82 VAL A O 1
ATOM 552 N N . ARG A 1 76 ? 43.230 61.570 27.049 1.00 93.45 83 ARG A N 1
ATOM 553 C CA . ARG A 1 76 ? 42.683 62.776 26.421 1.00 97.45 83 ARG A CA 1
ATOM 554 C C . ARG A 1 76 ? 42.049 63.692 27.473 1.00 100.77 83 ARG A C 1
ATOM 555 O O . ARG A 1 76 ? 40.955 63.432 27.973 1.00 103.10 83 ARG A O 1
ATOM 557 N N . VAL A 1 77 ? 42.801 64.729 27.841 1.00 101.78 84 VAL A N 1
ATOM 558 C CA . VAL A 1 77 ? 42.309 65.874 28.616 1.00 105.86 84 VAL A CA 1
ATOM 559 C C . VAL A 1 77 ? 41.811 66.867 27.547 1.00 109.60 84 VAL A C 1
ATOM 560 O O . VAL A 1 77 ? 42.124 66.681 26.370 1.00 109.24 84 VAL A O 1
ATOM 564 N N . GLY A 1 78 ? 41.024 67.889 27.884 1.00 114.03 85 GLY A N 1
ATOM 565 C CA . GLY A 1 78 ? 40.510 68.166 29.216 1.00 116.38 85 GLY A CA 1
ATOM 566 C C . GLY A 1 78 ? 39.371 69.149 29.074 1.00 121.26 85 GLY A C 1
ATOM 567 O O . GLY A 1 78 ? 38.218 68.740 29.030 1.00 123.78 85 GLY A O 1
ATOM 568 N N . GLY A 1 79 ? 39.689 70.435 28.960 1.00 123.12 86 GLY A N 1
ATOM 569 C CA . GLY A 1 79 ? 38.652 71.469 28.914 1.00 128.79 86 GLY A CA 1
ATOM 570 C C . GLY A 1 79 ? 37.957 71.609 27.570 1.00 130.79 86 GLY A C 1
ATOM 571 O O . GLY A 1 79 ? 37.885 70.655 26.782 1.00 128.65 86 GLY A O 1
ATOM 572 N N . GLU A 1 80 ? 37.415 72.801 27.322 1.00 135.16 87 GLU A N 1
ATOM 573 C CA . GLU A 1 80 ? 37.086 73.218 25.963 1.00 136.91 87 GLU A CA 1
ATOM 574 C C . GLU A 1 80 ? 38.392 73.429 25.202 1.00 133.86 87 GLU A C 1
ATOM 575 O O . GLU A 1 80 ? 38.388 73.678 23.990 1.00 134.89 87 GLU A O 1
ATOM 576 N N . LYS A 1 81 ? 39.508 73.331 25.930 1.00 130.21 88 LYS A N 1
ATOM 577 C CA . LYS A 1 81 ? 40.849 73.457 25.377 1.00 127.06 88 LYS A CA 1
ATOM 578 C C . LYS A 1 81 ? 41.636 72.113 25.521 1.00 121.65 88 LYS A C 1
ATOM 579 O O . LYS A 1 81 ? 42.540 71.989 26.368 1.00 118.90 88 LYS A O 1
ATOM 581 N N . PRO A 1 82 ? 41.284 71.106 24.677 1.00 120.00 89 PRO A N 1
ATOM 582 C CA . PRO A 1 82 ? 41.691 69.701 24.831 1.00 115.39 89 PRO A CA 1
ATOM 583 C C . PRO A 1 82 ? 43.135 69.438 24.466 1.00 111.26 89 PRO A C 1
ATOM 584 O O . PRO A 1 82 ? 43.779 70.265 23.816 1.00 111.98 89 PRO A O 1
ATOM 588 N N . ARG A 1 83 ? 43.605 68.256 24.861 1.00 107.13 90 ARG A N 1
ATOM 589 C CA . ARG A 1 83 ? 45.017 67.930 24.965 1.00 102.87 90 ARG A CA 1
ATOM 590 C C . ARG A 1 83 ? 45.269 66.446 25.104 1.00 99.11 90 ARG A C 1
ATOM 591 O O . ARG A 1 83 ? 44.484 65.722 25.731 1.00 99.07 90 ARG A O 1
ATOM 599 N N . ASP A 1 84 ? 46.387 65.989 24.554 1.00 95.77 91 ASP A N 1
ATOM 600 C CA . ASP A 1 84 ? 46.776 64.604 24.776 1.00 92.23 91 ASP A CA 1
ATOM 601 C C . ASP A 1 84 ? 47.986 64.523 25.692 1.00 88.54 91 ASP A C 1
ATOM 602 O O . ASP A 1 84 ? 48.916 65.328 25.581 1.00 88.36 91 ASP A O 1
ATOM 607 N N . LEU A 1 85 ? 47.926 63.591 26.640 1.00 85.60 92 LEU A N 1
ATOM 608 C CA . LEU A 1 85 ? 49.069 63.267 27.484 1.00 82.07 92 LEU A CA 1
ATOM 609 C C . LEU A 1 85 ? 49.511 61.827 27.241 1.00 79.04 92 LEU A C 1
ATOM 610 O O . LEU A 1 85 ? 48.689 60.940 27.000 1.00 79.39 92 LEU A O 1
ATOM 615 N N . VAL A 1 86 ? 50.817 61.611 27.280 1.00 76.01 93 VAL A N 1
ATOM 616 C CA . VAL A 1 86 ? 51.386 60.302 27.055 1.00 72.95 93 VAL A CA 1
ATOM 617 C C . VAL A 1 86 ? 51.975 59.890 28.381 1.00 71.70 93 VAL A C 1
ATOM 618 O O . VAL A 1 86 ? 52.924 60.516 28.868 1.00 71.70 93 VAL A O 1
ATOM 622 N N . LEU A 1 87 ? 51.412 58.855 28.990 1.00 71.07 94 LEU A N 1
ATOM 623 C CA . LEU A 1 87 ? 51.891 58.437 30.308 1.00 69.89 94 LEU A CA 1
ATOM 624 C C . LEU A 1 87 ? 52.847 57.263 30.164 1.00 68.15 94 LEU A C 1
ATOM 625 O O . LEU A 1 87 ? 52.615 56.353 29.347 1.00 68.48 94 LEU A O 1
ATOM 630 N N . VAL A 1 88 ? 53.926 57.291 30.937 1.00 66.59 95 VAL A N 1
ATOM 631 C CA . VAL A 1 88 ? 54.884 56.219 30.915 1.00 64.89 95 VAL A CA 1
ATOM 632 C C . VAL A 1 88 ? 55.011 55.666 32.304 1.00 64.69 95 VAL A C 1
ATOM 633 O O . VAL A 1 88 ? 55.474 56.361 33.196 1.00 65.75 95 VAL A O 1
ATOM 637 N N . ARG A 1 89 ? 54.601 54.415 32.486 1.00 64.10 96 ARG A N 1
ATOM 638 C CA . ARG A 1 89 ? 54.630 53.769 33.791 1.00 63.80 96 ARG A CA 1
ATOM 639 C C . ARG A 1 89 ? 55.581 52.596 33.771 1.00 62.53 96 ARG A C 1
ATOM 640 O O . ARG A 1 89 ? 55.287 51.545 33.176 1.00 62.77 96 ARG A O 1
ATOM 648 N N . GLY A 1 90 ? 56.729 52.765 34.409 1.00 61.17 97 GLY A N 1
ATOM 649 C CA . GLY A 1 90 ? 57.748 51.746 34.306 1.00 60.14 97 GLY A CA 1
ATOM 650 C C . GLY A 1 90 ? 58.355 51.334 35.620 1.00 60.84 97 GLY A C 1
ATOM 651 O O . GLY A 1 90 ? 58.162 51.972 36.646 1.00 62.47 97 GLY A O 1
ATOM 652 N N . ILE A 1 91 ? 59.067 50.224 35.584 1.00 60.33 98 ILE A N 1
ATOM 653 C CA . ILE A 1 91 ? 60.016 49.850 36.618 1.00 60.13 98 ILE A CA 1
ATOM 654 C C . ILE A 1 91 ? 61.394 50.348 36.128 1.00 58.90 98 ILE A C 1
ATOM 655 O O . ILE A 1 91 ? 61.679 50.271 34.928 1.00 59.17 98 ILE A O 1
ATOM 660 N N . GLU A 1 92 ? 62.261 50.850 36.994 1.00 57.75 99 GLU A N 1
ATOM 661 C CA . GLU A 1 92 ? 63.586 51.204 36.496 1.00 56.17 99 GLU A CA 1
ATOM 662 C C . GLU A 1 92 ? 64.304 49.969 35.942 1.00 55.83 99 GLU A C 1
ATOM 663 O O . GLU A 1 92 ? 64.397 48.952 36.621 1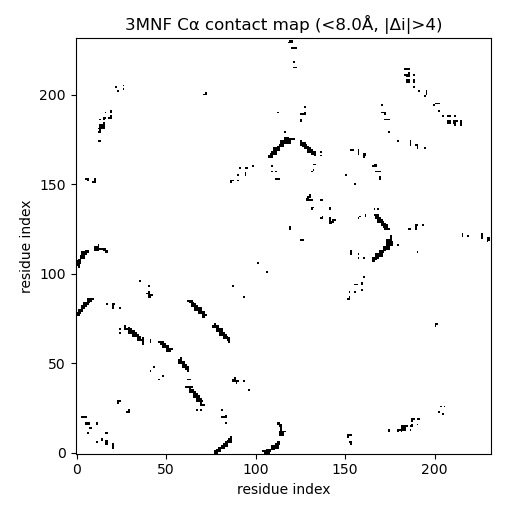.00 56.18 99 GLU A O 1
ATOM 669 N N . PRO A 1 93 ? 64.793 50.041 34.695 1.00 55.34 100 PRO A N 1
ATOM 670 C CA . PRO A 1 93 ? 65.472 48.863 34.153 1.00 55.31 100 PRO A CA 1
ATOM 671 C C . PRO A 1 93 ? 66.793 48.580 34.861 1.00 55.69 100 PRO A C 1
ATOM 672 O O . PRO A 1 93 ? 67.414 49.468 35.422 1.00 55.20 100 PRO A O 1
ATOM 676 N N . SER A 1 94 ? 67.233 47.342 34.800 1.00 56.62 101 SER A N 1
ATOM 677 C CA . SER A 1 94 ? 68.521 47.038 35.337 1.00 58.11 101 SER A CA 1
ATOM 678 C C . SER A 1 94 ? 69.649 47.079 34.288 1.00 58.66 101 SER A C 1
ATOM 679 O O . SER A 1 94 ? 70.815 47.162 34.645 1.00 59.67 101 SER A O 1
ATOM 690 N N . ARG A 1 96 ? 70.953 48.209 29.873 1.00 61.08 103 ARG A N 1
ATOM 691 C CA . ARG A 1 96 ? 70.787 49.006 28.638 1.00 61.29 103 ARG A CA 1
ATOM 692 C C . ARG A 1 96 ? 69.946 50.303 28.760 1.00 59.50 103 ARG A C 1
ATOM 693 O O . ARG A 1 96 ? 69.020 50.569 27.981 1.00 58.90 103 ARG A O 1
ATOM 701 N N . TRP A 1 97 ? 70.292 51.121 29.743 1.00 58.75 104 TRP A N 1
ATOM 702 C CA . TRP A 1 97 ? 69.582 52.391 29.944 1.00 57.94 104 TRP A CA 1
ATOM 703 C C . TRP A 1 97 ? 69.614 53.335 28.743 1.00 58.99 104 TRP A C 1
ATOM 704 O O . TRP A 1 97 ? 68.636 54.034 28.499 1.00 58.64 104 TRP A O 1
ATOM 715 N N . ARG A 1 98 ? 70.736 53.374 28.011 1.00 60.45 105 ARG A N 1
ATOM 716 C CA . ARG A 1 98 ? 70.831 54.218 26.833 1.00 61.40 105 ARG A CA 1
ATOM 717 C C . ARG A 1 98 ? 69.815 53.827 25.748 1.00 61.08 105 ARG A C 1
ATOM 718 O O . ARG A 1 98 ? 69.214 54.693 25.124 1.00 61.43 105 ARG A O 1
ATOM 726 N N . SER A 1 99 ? 69.601 52.532 25.556 1.00 60.92 106 SER A N 1
ATOM 727 C CA . SER A 1 99 ? 68.634 52.042 24.591 1.00 61.86 106 SER A CA 1
ATOM 728 C C . SER A 1 99 ? 67.244 52.271 25.119 1.00 60.91 106 SER A C 1
ATOM 729 O O . SER A 1 99 ? 66.356 52.679 24.381 1.00 62.08 106 SER A O 1
ATOM 732 N N . PHE A 1 100 ? 67.050 52.002 26.404 1.00 59.83 107 PHE A N 1
ATOM 733 C CA . PHE A 1 100 ? 65.768 52.188 27.040 1.00 58.45 107 PHE A CA 1
ATOM 734 C C . PHE A 1 100 ? 65.283 53.590 26.760 1.00 59.51 107 PHE A C 1
ATOM 735 O O . PHE A 1 100 ? 64.141 53.803 26.327 1.00 60.00 107 PHE A O 1
ATOM 743 N N . CYS A 1 101 ? 66.175 54.552 26.986 1.00 60.49 108 CYS A N 1
ATOM 744 C CA . CYS A 1 101 ? 65.838 55.947 26.859 1.00 61.32 108 CYS A CA 1
ATOM 745 C C . CYS A 1 101 ? 65.606 56.333 25.432 1.00 62.37 108 CYS A C 1
ATOM 746 O O . CYS A 1 101 ? 64.701 57.121 25.165 1.00 63.46 108 CYS A O 1
ATOM 749 N N . ASN A 1 102 ? 66.404 55.776 24.518 1.00 62.54 109 ASN A N 1
ATOM 750 C CA . ASN A 1 102 ? 66.199 55.982 23.102 1.00 63.28 109 ASN A CA 1
ATOM 751 C C . ASN A 1 102 ? 64.847 55.473 22.685 1.00 62.82 109 ASN A C 1
ATOM 752 O O . ASN A 1 102 ? 64.170 56.101 21.900 1.00 63.98 109 ASN A O 1
ATOM 757 N N . GLU A 1 103 ? 64.432 54.346 23.243 1.00 62.00 110 GLU A N 1
ATOM 758 C CA . GLU A 1 103 ? 63.154 53.753 22.886 1.00 62.30 110 GLU A CA 1
ATOM 759 C C . GLU A 1 103 ? 62.006 54.699 23.262 1.00 61.92 110 GLU A C 1
ATOM 760 O O . GLU A 1 103 ? 61.099 54.929 22.465 1.00 62.94 110 GLU A O 1
ATOM 766 N N . LEU A 1 104 ? 62.057 55.274 24.462 1.00 60.82 111 LEU A N 1
ATOM 767 C CA . LEU A 1 104 ? 61.034 56.223 24.871 1.00 60.22 111 LEU A CA 1
ATOM 768 C C . LEU A 1 104 ? 61.087 57.465 23.987 1.00 61.90 111 LEU A C 1
ATOM 769 O O . LEU A 1 104 ? 60.056 57.930 23.509 1.00 63.53 111 LEU A O 1
ATOM 774 N N . LEU A 1 105 ? 62.284 57.971 23.710 1.00 62.21 112 LEU A N 1
ATOM 775 C CA . LEU A 1 105 ? 62.437 59.119 22.804 1.00 63.73 112 LEU A CA 1
ATOM 776 C C . LEU A 1 105 ? 61.937 58.896 21.379 1.00 64.22 112 LEU A C 1
ATOM 777 O O . LEU A 1 105 ? 61.590 59.856 20.701 1.00 65.81 112 LEU A O 1
ATOM 782 N N . ALA A 1 106 ? 61.906 57.644 20.926 1.00 63.12 113 ALA A N 1
ATOM 783 C CA . ALA A 1 106 ? 61.367 57.330 19.602 1.00 64.03 113 ALA A CA 1
ATOM 784 C C . ALA A 1 106 ? 59.852 57.481 19.625 1.00 64.36 113 ALA A C 1
ATOM 785 O O . ALA A 1 106 ? 59.257 58.083 18.702 1.00 66.32 113 ALA A O 1
ATOM 787 N N . PHE A 1 107 ? 59.231 56.968 20.686 1.00 62.18 114 PHE A N 1
ATOM 788 C CA . PHE A 1 107 ? 57.820 57.161 20.857 1.00 62.63 114 PHE A CA 1
ATOM 789 C C . PHE A 1 107 ? 57.520 58.642 20.954 1.00 64.18 114 PHE A C 1
ATOM 790 O O . PHE A 1 107 ? 56.598 59.144 20.275 1.00 66.03 114 PHE A O 1
ATOM 798 N N . ALA A 1 108 ? 58.301 59.347 21.773 1.00 63.23 115 ALA A N 1
ATOM 799 C CA . ALA A 1 108 ? 58.096 60.773 21.927 1.00 64.52 115 ALA A CA 1
ATOM 800 C C . ALA A 1 108 ? 58.124 61.434 20.558 1.00 66.89 115 ALA A C 1
ATOM 801 O O . ALA A 1 108 ? 57.278 62.243 20.237 1.00 68.56 115 ALA A O 1
ATOM 803 N N . HIS A 1 109 ? 59.077 61.038 19.734 1.00 67.75 116 HIS A N 1
ATOM 804 C CA . HIS A 1 109 ? 59.209 61.610 18.418 1.00 70.82 116 HIS A CA 1
ATOM 805 C C . HIS A 1 109 ? 58.049 61.287 17.500 1.00 72.21 116 HIS A C 1
ATOM 806 O O . HIS A 1 109 ? 57.503 62.178 16.872 1.00 74.53 116 HIS A O 1
ATOM 813 N N . GLU A 1 110 ? 57.683 60.013 17.402 1.00 71.69 117 GLU A N 1
ATOM 814 C CA . GLU A 1 110 ? 56.563 59.631 16.545 1.00 73.34 117 GLU A CA 1
ATOM 815 C C . GLU A 1 110 ? 55.300 60.364 16.942 1.00 74.02 117 GLU A C 1
ATOM 816 O O . GLU A 1 110 ? 54.514 60.757 16.081 1.00 76.73 117 GLU A O 1
ATOM 822 N N . LEU A 1 111 ? 55.121 60.559 18.248 1.00 72.45 118 LEU A N 1
ATOM 823 C CA . LEU A 1 111 ? 53.912 61.174 18.782 1.00 72.95 118 LEU A CA 1
ATOM 824 C C . LEU A 1 111 ? 53.965 62.684 18.781 1.00 75.13 118 LEU A C 1
ATOM 825 O O . LEU A 1 111 ? 52.968 63.330 19.078 1.00 77.50 118 LEU A O 1
ATOM 830 N N . GLY A 1 112 ? 55.115 63.251 18.441 1.00 75.56 119 GLY A N 1
ATOM 831 C CA . GLY A 1 112 ? 55.290 64.689 18.454 1.00 77.29 119 GLY A CA 1
ATOM 832 C C . GLY A 1 112 ? 55.250 65.289 19.847 1.00 76.96 119 GLY A C 1
ATOM 833 O O . GLY A 1 112 ? 54.823 66.421 20.010 1.00 79.36 119 GLY A O 1
ATOM 834 N N . VAL A 1 113 ? 55.687 64.546 20.861 1.00 77.47 120 VAL A N 1
ATOM 835 C CA . VAL A 1 113 ? 55.782 65.102 22.213 1.00 76.35 120 VAL A CA 1
ATOM 836 C C . VAL A 1 113 ? 56.646 66.356 22.237 1.00 78.48 120 VAL A C 1
ATOM 837 O O . VAL A 1 113 ? 57.760 66.351 21.721 1.00 78.81 120 VAL A O 1
ATOM 841 N N . GLU A 1 114 ? 56.127 67.431 22.827 1.00 80.91 121 GLU A N 1
ATOM 842 C CA . GLU A 1 114 ? 56.869 68.694 22.886 1.00 83.31 121 GLU A CA 1
ATOM 843 C C . GLU A 1 114 ? 57.592 68.940 24.195 1.00 80.98 121 GLU A C 1
ATOM 844 O O . GLU A 1 114 ? 58.534 69.734 24.226 1.00 82.58 121 GLU A O 1
ATOM 850 N N . LEU A 1 115 ? 57.155 68.252 25.252 1.00 77.43 122 LEU A N 1
ATOM 851 C CA . LEU A 1 115 ? 57.756 68.362 26.570 1.00 74.67 122 LEU A CA 1
ATOM 852 C C . LEU A 1 115 ? 57.659 67.037 27.333 1.00 71.58 122 LEU A C 1
ATOM 853 O O . LEU A 1 115 ? 56.607 66.383 27.332 1.00 70.77 122 LEU A O 1
ATOM 858 N N . VAL A 1 116 ? 58.758 66.652 27.982 1.00 69.68 123 VAL A N 1
ATOM 859 C CA . VAL A 1 116 ? 58.774 65.467 28.841 1.00 67.31 123 VAL A CA 1
ATOM 860 C C . VAL A 1 116 ? 58.910 65.842 30.324 1.00 67.56 123 VAL A C 1
ATOM 861 O O . VAL A 1 116 ? 59.926 66.430 30.734 1.00 68.26 123 VAL A O 1
ATOM 865 N N . VAL A 1 117 ? 57.907 65.503 31.133 1.00 67.19 124 VAL A N 1
ATOM 866 C CA . VAL A 1 117 ? 58.059 65.658 32.581 1.00 67.50 124 VAL A CA 1
ATOM 867 C C . VAL A 1 117 ? 58.244 64.307 33.267 1.00 66.20 124 VAL A C 1
ATOM 868 O O . VAL A 1 117 ? 57.445 63.377 33.073 1.00 66.18 124 VAL A O 1
ATOM 872 N N . VAL A 1 118 ? 59.287 64.190 34.077 1.00 65.85 125 VAL A N 1
ATOM 873 C CA . VAL A 1 118 ? 59.514 62.946 34.801 1.00 64.73 125 VAL A CA 1
ATOM 874 C C . VAL A 1 118 ? 59.313 63.167 36.295 1.00 65.71 125 VAL A C 1
ATOM 875 O O . VAL A 1 118 ? 59.771 64.164 36.840 1.00 67.42 125 VAL A O 1
ATOM 879 N N . LEU A 1 119 ? 58.637 62.244 36.961 1.00 65.30 126 LEU A N 1
ATOM 880 C CA . LEU A 1 119 ? 58.354 62.432 38.368 1.00 66.70 126 LEU A CA 1
ATOM 881 C C . LEU A 1 119 ? 59.197 61.501 39.208 1.00 66.47 126 LEU A C 1
ATOM 882 O O . LEU A 1 119 ? 59.418 60.362 38.833 1.00 66.07 126 LEU A O 1
ATOM 887 N N . GLY A 1 120 ? 59.676 61.974 40.342 1.00 67.67 127 GLY A N 1
ATOM 888 C CA . GLY A 1 120 ? 60.388 61.099 41.245 1.00 68.04 127 GLY A CA 1
ATOM 889 C C . GLY A 1 120 ? 60.216 61.462 42.706 1.00 70.86 127 GLY A C 1
ATOM 890 O O . GLY A 1 120 ? 59.785 62.585 43.057 1.00 72.31 127 GLY A O 1
ATOM 891 N N . ALA A 1 121 ? 60.562 60.511 43.569 1.00 71.33 128 ALA A N 1
ATOM 892 C CA . ALA A 1 121 ? 60.648 60.794 44.993 1.00 73.85 128 ALA A CA 1
ATOM 893 C C . ALA A 1 121 ? 61.942 60.263 45.575 1.00 74.52 128 ALA A C 1
ATOM 894 O O . ALA A 1 121 ? 62.409 59.199 45.192 1.00 73.29 128 ALA A O 1
ATOM 896 N N . LEU A 1 122 ? 62.515 61.018 46.501 1.00 77.04 129 LEU A N 1
ATOM 897 C CA . LEU A 1 122 ? 63.688 60.592 47.247 1.00 78.70 129 LEU A CA 1
ATOM 898 C C . LEU A 1 122 ? 63.381 60.746 48.731 1.00 81.98 129 LEU A C 1
ATOM 899 O O . LEU A 1 122 ? 62.396 61.373 49.092 1.00 83.08 129 LEU A O 1
ATOM 904 N N . LEU A 1 123 ? 64.207 60.154 49.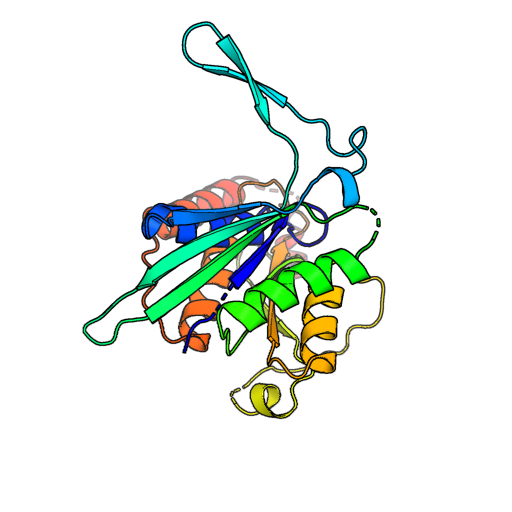587 1.00 84.12 130 LEU A N 1
ATOM 905 C CA . LEU A 1 123 ? 64.089 60.336 51.031 1.00 87.58 130 LEU A CA 1
ATOM 906 C C . LEU A 1 123 ? 64.829 61.599 51.426 1.00 90.17 130 LEU A C 1
ATOM 907 O O . LEU A 1 123 ? 66.002 61.741 51.131 1.00 90.21 130 LEU A O 1
ATOM 912 N N . GLY A 1 124 ? 64.148 62.517 52.095 1.00 93.16 131 GLY A N 1
ATOM 913 C CA . GLY A 1 124 ? 64.776 63.756 52.516 1.00 96.69 131 GLY A CA 1
ATOM 914 C C . GLY A 1 124 ? 64.714 63.982 54.009 1.00 101.69 131 GLY A C 1
ATOM 915 O O . GLY A 1 124 ? 64.313 63.096 54.774 1.00 102.56 131 GLY A O 1
ATOM 916 N N . ASP A 1 125 ? 65.104 65.192 54.403 1.00 105.51 132 ASP A N 1
ATOM 917 C CA . ASP A 1 125 ? 65.181 65.614 55.804 1.00 110.85 132 ASP A CA 1
ATOM 918 C C . ASP A 1 125 ? 64.084 66.593 56.219 1.00 113.23 132 ASP A C 1
ATOM 919 O O . ASP A 1 125 ? 64.345 67.493 57.017 1.00 117.35 132 ASP A O 1
ATOM 924 N N . THR A 1 126 ? 62.873 66.438 55.683 1.00 111.31 133 THR A N 1
ATOM 925 C CA . THR A 1 126 ? 61.736 67.274 56.122 1.00 113.99 133 THR A CA 1
ATOM 926 C C . THR A 1 126 ? 60.765 66.423 56.945 1.00 114.70 133 THR A C 1
ATOM 927 O O . THR A 1 126 ? 60.499 65.269 56.580 1.00 112.08 133 THR A O 1
ATOM 931 N N . PRO A 1 127 ? 60.245 66.987 58.057 1.00 118.67 134 PRO A N 1
ATOM 932 C CA . PRO A 1 127 ? 59.259 66.352 58.949 1.00 120.23 134 PRO A CA 1
ATOM 933 C C . PRO A 1 127 ? 57.923 66.059 58.273 1.00 117.46 134 PRO A C 1
ATOM 934 O O . PRO A 1 127 ? 57.602 66.677 57.257 1.00 115.39 134 PRO A O 1
ATOM 938 N N . HIS A 1 128 ? 57.151 65.131 58.837 1.00 117.77 135 HIS A N 1
ATOM 939 C CA . HIS A 1 128 ? 55.771 64.921 58.403 1.00 116.39 135 HIS A CA 1
ATOM 940 C C . HIS A 1 128 ? 54.905 66.103 58.858 1.00 119.85 135 HIS A C 1
ATOM 941 O O . HIS A 1 128 ? 53.862 66.388 58.270 1.00 119.27 135 HIS A O 1
ATOM 948 N N . THR A 1 129 ? 55.370 66.794 59.899 1.00 123.88 136 THR A N 1
ATOM 949 C CA . THR A 1 129 ? 54.672 67.926 60.503 1.00 127.79 136 THR A CA 1
ATOM 950 C C . THR A 1 129 ? 54.666 69.179 59.609 1.00 126.77 136 THR A C 1
ATOM 951 O O . THR A 1 129 ? 54.372 70.281 60.088 1.00 131.02 136 THR A O 1
ATOM 953 N N . ARG A 1 130 ? 54.965 69.004 58.321 1.00 121.36 137 ARG A N 1
ATOM 954 C CA . ARG A 1 130 ? 55.197 70.117 57.405 1.00 120.41 137 ARG A CA 1
ATOM 955 C C . ARG A 1 130 ? 55.065 69.666 55.945 1.00 115.36 137 ARG A C 1
ATOM 956 O O . ARG A 1 130 ? 55.309 68.496 55.644 1.00 112.34 137 ARG A O 1
ATOM 958 N N . PRO A 1 131 ? 54.688 70.587 55.028 1.00 114.87 138 PRO A N 1
ATOM 959 C CA . PRO A 1 131 ? 54.496 70.257 53.607 1.00 110.41 138 PRO A CA 1
ATOM 960 C C . PRO A 1 131 ? 55.719 69.657 52.908 1.00 106.56 138 PRO A C 1
ATOM 961 O O . PRO A 1 131 ? 56.866 69.918 53.310 1.00 107.78 138 PRO A O 1
ATOM 965 N N . VAL A 1 132 ? 55.441 68.876 51.858 1.00 102.16 139 VAL A N 1
ATOM 966 C CA . VAL A 1 132 ? 56.436 68.122 51.096 1.00 97.70 139 VAL A CA 1
ATOM 967 C C . VAL A 1 132 ? 57.149 69.005 50.072 1.00 96.49 139 VAL A C 1
ATOM 968 O O . VAL A 1 132 ? 56.493 69.614 49.225 1.00 96.30 139 VAL A O 1
ATOM 972 N N . PRO A 1 133 ? 58.496 69.074 50.140 1.00 96.06 140 PRO A N 1
ATOM 973 C CA . PRO A 1 133 ? 59.254 69.825 49.139 1.00 94.96 140 PRO A CA 1
ATOM 974 C C . PRO A 1 133 ? 59.264 69.095 47.816 1.00 90.49 140 PRO A C 1
ATOM 975 O O . PRO A 1 133 ? 59.500 67.891 47.777 1.00 88.24 140 PRO A O 1
ATOM 979 N N . VAL A 1 134 ? 58.987 69.831 46.751 1.00 89.86 141 VAL A N 1
ATOM 980 C CA . VAL A 1 134 ? 59.142 69.345 45.395 1.00 86.40 141 VAL A CA 1
ATOM 981 C C . VAL A 1 134 ? 60.137 70.264 44.704 1.00 87.42 141 VAL A C 1
ATOM 982 O O . VAL A 1 134 ? 59.954 71.470 44.695 1.00 90.56 141 VAL A O 1
ATOM 986 N N . SER A 1 135 ? 61.191 69.710 44.126 1.00 85.79 142 SER A N 1
ATOM 987 C CA . SER A 1 135 ? 62.146 70.522 43.372 1.00 87.38 142 SER A CA 1
ATOM 988 C C . SER A 1 135 ? 62.348 69.989 41.966 1.00 84.75 142 SER A C 1
ATOM 989 O O . SER A 1 135 ? 62.304 68.793 41.755 1.00 82.31 142 SER A O 1
ATOM 992 N N . GLY A 1 136 ? 62.568 70.884 41.010 1.00 86.63 143 GLY A N 1
ATOM 993 C CA . GLY A 1 136 ? 62.827 70.502 39.616 1.00 85.37 143 GLY A CA 1
ATOM 994 C C . GLY A 1 136 ? 64.300 70.343 39.242 1.00 86.03 143 GLY A C 1
ATOM 995 O O . GLY A 1 136 ? 65.208 70.775 39.948 1.00 87.66 143 GLY A O 1
ATOM 996 N N . VAL A 1 137 ? 64.533 69.668 38.130 1.00 84.96 144 VAL A N 1
ATOM 997 C CA . VAL A 1 137 ? 65.854 69.573 37.537 1.00 86.19 144 VAL A CA 1
ATOM 998 C C . VAL A 1 137 ? 65.599 69.680 36.051 1.00 86.59 144 VAL A C 1
ATOM 999 O O . VAL A 1 137 ? 64.698 69.021 35.517 1.00 85.19 144 VAL A O 1
ATOM 1003 N N . THR A 1 138 ? 66.372 70.536 35.395 1.00 89.74 145 THR A N 1
ATOM 1004 C CA . THR A 1 138 ? 66.308 70.696 33.953 1.00 90.36 145 THR A CA 1
ATOM 1005 C C . THR A 1 138 ? 67.687 71.114 33.440 1.00 93.08 145 THR A C 1
ATOM 1006 O O . THR A 1 138 ? 68.474 71.716 34.176 1.00 95.50 145 THR A O 1
ATOM 1010 N N . SER A 1 139 ? 67.994 70.747 32.198 1.00 93.48 146 SER A N 1
ATOM 1011 C CA . SER A 1 139 ? 69.194 71.234 31.510 1.00 96.49 146 SER A CA 1
ATOM 1012 C C . SER A 1 139 ? 68.807 72.022 30.273 1.00 99.11 146 SER A C 1
ATOM 1013 O 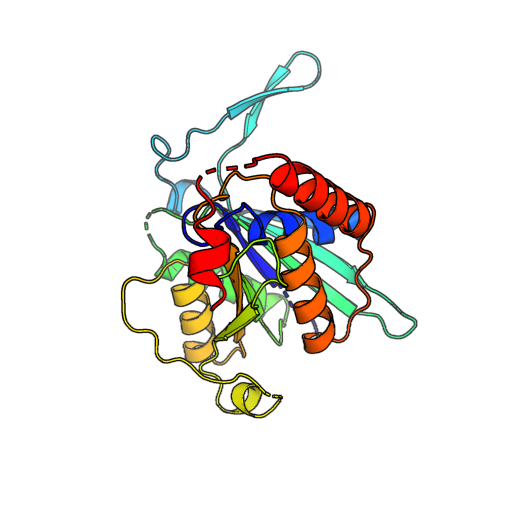O . SER A 1 139 ? 69.658 72.373 29.463 1.00 101.50 146 SER A O 1
ATOM 1016 N N . ASP A 1 140 ? 67.507 72.284 30.148 1.00 99.61 147 ASP A N 1
ATOM 1017 C CA . ASP A 1 140 ? 66.951 73.212 29.177 1.00 103.26 147 ASP A CA 1
ATOM 1018 C C . ASP A 1 140 ? 67.076 74.629 29.760 1.00 107.63 147 ASP A C 1
ATOM 1019 O O . ASP A 1 140 ? 66.368 74.965 30.705 1.00 107.79 147 ASP A O 1
ATOM 1024 N N . PRO A 1 141 ? 67.980 75.465 29.208 1.00 111.89 148 PRO A N 1
ATOM 1025 C CA . PRO A 1 141 ? 68.175 76.800 29.800 1.00 116.80 148 PRO A CA 1
ATOM 1026 C C . PRO A 1 141 ? 66.891 77.634 29.754 1.00 119.08 148 PRO A C 1
ATOM 1027 O O . PRO A 1 141 ? 66.655 78.473 30.625 1.00 121.54 148 PRO A O 1
ATOM 1031 N N . ASP A 1 142 ? 66.071 77.365 28.743 1.00 118.66 149 ASP A N 1
ATOM 1032 C CA . ASP A 1 142 ? 64.786 78.015 28.544 1.00 120.93 149 ASP A CA 1
ATOM 1033 C C . ASP A 1 142 ? 63.819 77.724 29.696 1.00 118.76 149 ASP A C 1
ATOM 1034 O O . ASP A 1 142 ? 63.399 78.644 30.399 1.00 121.62 149 ASP A O 1
ATOM 1039 N N . LEU A 1 143 ? 63.475 76.449 29.879 1.00 114.13 150 LEU A N 1
ATOM 1040 C CA . LEU A 1 143 ? 62.603 76.020 30.969 1.00 112.24 150 LEU A CA 1
ATOM 1041 C C . LEU A 1 143 ? 63.084 76.519 32.322 1.00 114.14 150 LEU A C 1
ATOM 1042 O O . LEU A 1 143 ? 62.271 76.864 33.174 1.00 114.92 150 LEU A O 1
ATOM 1047 N N . ALA A 1 144 ? 64.399 76.539 32.523 1.00 115.47 151 ALA A N 1
ATOM 1048 C CA . ALA A 1 144 ? 64.976 77.018 33.775 1.00 118.33 151 ALA A CA 1
ATOM 1049 C C . ALA A 1 144 ? 64.458 78.421 34.125 1.00 123.97 151 ALA A C 1
ATOM 1050 O O . ALA A 1 144 ? 64.104 78.666 35.283 1.00 125.22 151 ALA A O 1
ATOM 1052 N N . ARG A 1 145 ? 64.413 79.319 33.126 1.00 127.96 152 ARG A N 1
ATOM 1053 C CA . ARG A 1 145 ? 63.742 80.626 33.233 1.00 133.08 152 ARG A CA 1
ATOM 1054 C C . ARG A 1 145 ? 62.228 80.479 33.227 1.00 132.25 152 ARG A C 1
ATOM 1055 O O . ARG A 1 145 ? 61.571 80.890 34.172 1.00 133.57 152 ARG A O 1
ATOM 1063 N N . THR A 1 146 ? 61.690 79.902 32.147 1.00 130.69 153 THR A N 1
ATOM 1064 C CA . THR A 1 146 ? 60.240 79.739 31.930 1.00 130.63 153 THR A CA 1
ATOM 1065 C C . THR A 1 146 ? 59.426 79.193 33.125 1.00 129.06 153 THR A C 1
ATOM 1066 O O . THR A 1 146 ? 58.247 79.496 33.238 1.00 130.56 153 THR A O 1
ATOM 1076 N N . ASP A 1 148 ? 60.345 78.607 37.609 1.00 130.12 155 ASP A N 1
ATOM 1077 C CA . ASP A 1 148 ? 61.301 79.265 38.501 1.00 133.63 155 ASP A CA 1
ATOM 1078 C C . ASP A 1 148 ? 62.457 78.370 38.958 1.00 131.26 155 ASP A C 1
ATOM 1079 O O . ASP A 1 148 ? 63.311 78.818 39.726 1.00 133.54 155 ASP A O 1
ATOM 1084 N N . LEU A 1 149 ? 62.494 77.131 38.448 1.00 127.25 156 LEU A N 1
ATOM 1085 C CA . LEU A 1 149 ? 63.418 76.065 38.916 1.00 124.94 156 LEU A CA 1
ATOM 1086 C C . LEU A 1 149 ? 64.644 76.603 39.669 1.00 128.30 156 LEU A C 1
ATOM 1087 O O . LEU A 1 149 ? 65.641 77.012 39.056 1.00 130.10 156 LEU A O 1
ATOM 1089 N N . GLU A 1 150 ? 64.520 76.597 41.003 1.00 129.63 157 GLU A N 1
ATOM 1090 C CA . GLU A 1 150 ? 65.461 77.194 41.979 1.00 133.22 157 GLU A CA 1
ATOM 1091 C C . GLU A 1 150 ? 66.958 76.984 41.658 1.00 132.99 157 GLU A C 1
ATOM 1092 O O . GLU A 1 150 ? 67.689 77.963 41.435 1.00 136.96 157 GLU A O 1
ATOM 1098 N N . GLU A 1 151 ? 67.401 75.721 41.664 1.00 128.29 158 GLU A N 1
ATOM 1099 C CA . GLU A 1 151 ? 68.718 75.317 41.140 1.00 126.91 158 GLU A CA 1
ATOM 1100 C C . GLU A 1 151 ? 69.049 73.855 41.450 1.00 122.30 158 GLU A C 1
ATOM 1101 O O . GLU A 1 151 ? 68.291 73.151 42.146 1.00 120.30 158 GLU A O 1
ATOM 1107 N N . THR A 1 152 ? 70.189 73.410 40.913 1.00 120.24 159 THR A N 1
ATOM 1108 C CA . THR A 1 152 ? 70.700 72.062 41.144 1.00 115.29 159 THR A CA 1
ATOM 1109 C C . THR A 1 152 ? 72.140 72.097 41.657 1.00 116.24 159 THR A C 1
ATOM 1110 O O . THR A 1 152 ? 73.075 72.488 40.937 1.00 117.91 159 THR A O 1
ATOM 1114 N N . LYS A 1 153 ? 72.307 71.717 42.919 1.00 114.58 160 LYS A N 1
ATOM 1115 C CA . LYS A 1 153 ? 73.645 71.518 43.462 1.00 114.34 160 LYS A CA 1
ATOM 1116 C C . LYS A 1 153 ? 74.130 70.082 43.211 1.00 108.91 160 LYS A C 1
ATOM 1117 O O . LYS A 1 153 ? 75.330 69.831 43.133 1.00 109.98 160 LYS A O 1
ATOM 1123 N N . TYR A 1 154 ? 73.181 69.168 43.022 1.00 102.14 161 TYR A N 1
ATOM 1124 C CA . TYR A 1 154 ? 73.442 67.729 43.050 1.00 96.64 161 TYR A CA 1
ATOM 1125 C C . TYR A 1 154 ? 74.529 67.136 42.147 1.00 94.75 161 TYR A C 1
ATOM 1126 O O . TYR A 1 154 ? 74.517 67.278 40.915 1.00 93.18 161 TYR A O 1
ATOM 1135 N N . GLU A 1 155 ? 75.441 66.441 42.819 1.00 94.10 162 GLU A N 1
ATOM 1136 C CA . GLU A 1 155 ? 76.459 65.612 42.210 1.00 92.15 162 GLU A CA 1
ATOM 1137 C C . GLU A 1 155 ? 76.515 64.282 42.964 1.00 90.08 162 GLU A C 1
ATOM 1138 O O . GLU A 1 155 ? 76.679 64.268 44.190 1.00 92.55 162 GLU A O 1
ATOM 1144 N N . GLY A 1 156 ? 76.378 63.171 42.247 1.00 85.53 163 GLY A N 1
ATOM 1145 C CA . GLY A 1 156 ? 76.371 61.855 42.878 1.00 83.40 163 GLY A CA 1
ATOM 1146 C C . GLY A 1 156 ? 75.741 60.792 41.998 1.00 79.52 163 GLY A C 1
ATOM 1147 O O . GLY A 1 156 ? 75.586 60.999 40.785 1.00 78.42 163 GLY A O 1
ATOM 1148 N N . PRO A 1 157 ? 75.388 59.630 42.583 1.00 77.89 164 PRO A N 1
ATOM 1149 C CA . PRO A 1 157 ? 74.724 58.593 41.790 1.00 74.54 164 PRO A CA 1
ATOM 1150 C C . PRO A 1 157 ? 73.382 59.065 41.268 1.00 71.51 164 PRO A C 1
ATOM 1151 O O . PRO A 1 157 ? 72.689 59.805 41.952 1.00 71.70 164 PRO A O 1
ATOM 1155 N N . THR A 1 158 ? 73.032 58.638 40.063 1.00 68.53 165 THR A N 1
ATOM 1156 C CA . THR A 1 158 ? 71.785 59.040 39.457 1.00 65.86 165 THR A CA 1
ATOM 1157 C C . THR A 1 158 ? 70.989 57.802 39.086 1.00 63.73 165 THR A C 1
ATOM 1158 O O . THR A 1 158 ? 71.489 56.701 39.190 1.00 64.09 165 THR A O 1
ATOM 1162 N N . GLY A 1 159 ? 69.747 57.972 38.662 1.00 62.28 166 GLY A N 1
ATOM 1163 C CA . GLY A 1 159 ? 68.947 56.832 38.231 1.00 60.85 166 GLY A CA 1
ATOM 1164 C C . GLY A 1 159 ? 68.436 57.005 36.820 1.00 59.40 166 GLY A C 1
ATOM 1165 O O . GLY A 1 159 ? 68.936 57.847 36.068 1.00 59.94 166 GLY A O 1
ATOM 1166 N N . ILE A 1 160 ? 67.441 56.207 36.450 1.00 58.27 167 ILE A N 1
ATOM 1167 C CA . ILE A 1 160 ? 66.906 56.272 35.097 1.00 57.17 167 ILE A CA 1
ATOM 1168 C C . ILE A 1 160 ? 66.190 57.602 34.854 1.00 57.33 167 ILE A C 1
ATOM 1169 O O . ILE A 1 160 ? 66.106 58.044 33.704 1.00 57.75 167 ILE A O 1
ATOM 1174 N N . VAL A 1 161 ? 65.667 58.221 35.922 1.00 57.39 168 VAL A N 1
ATOM 1175 C CA . VAL A 1 161 ? 64.998 59.523 35.815 1.00 57.30 168 VAL A CA 1
ATOM 1176 C C . VAL A 1 161 ? 66.047 60.523 35.387 1.00 58.17 168 VAL A C 1
ATOM 1177 O O . VAL A 1 161 ? 65.880 61.228 34.403 1.00 58.09 168 VAL A O 1
ATOM 1181 N N . GLY A 1 162 ? 67.150 60.557 36.125 1.00 59.41 169 GLY A N 1
ATOM 1182 C CA . GLY A 1 162 ? 68.252 61.456 35.793 1.00 61.16 169 GLY A CA 1
ATOM 1183 C C . GLY A 1 162 ? 68.718 61.229 34.372 1.00 61.31 169 GLY A C 1
ATOM 1184 O O . GLY A 1 162 ? 68.830 62.177 33.589 1.00 62.61 169 GLY A O 1
ATOM 1185 N N . ILE A 1 163 ? 68.983 59.964 34.042 1.00 60.34 170 ILE A N 1
ATOM 1186 C CA . ILE A 1 163 ? 69.448 59.600 32.714 1.00 60.29 170 ILE A CA 1
ATOM 1187 C C . ILE A 1 163 ? 68.469 60.021 31.630 1.00 59.98 170 ILE A C 1
ATOM 1188 O O . ILE A 1 163 ? 68.871 60.581 30.631 1.00 60.86 170 ILE A O 1
ATOM 1193 N N . LEU A 1 164 ? 67.186 59.762 31.846 1.00 59.60 171 LEU A N 1
ATOM 1194 C CA . LEU A 1 164 ? 66.169 60.042 30.845 1.00 60.08 171 LEU A CA 1
ATOM 1195 C C . LEU A 1 164 ? 66.068 61.540 30.602 1.00 62.29 171 LEU A C 1
ATOM 1196 O O . LEU A 1 164 ? 66.043 61.999 29.452 1.00 63.10 171 LEU A O 1
ATOM 1201 N N . GLN A 1 165 ? 66.026 62.303 31.690 1.00 63.99 172 GLN A N 1
ATOM 1202 C CA . GLN A 1 165 ? 65.949 63.748 31.586 1.00 66.51 172 GLN A CA 1
ATOM 1203 C C . GLN A 1 165 ? 67.188 64.271 30.845 1.00 68.52 172 GLN A C 1
ATOM 1204 O O . GLN A 1 165 ? 67.084 65.189 30.046 1.00 70.70 172 GLN A O 1
ATOM 1210 N N . GLU A 1 166 ? 68.342 63.648 31.033 1.00 68.99 173 GLU A N 1
ATOM 1211 C CA . GLU A 1 166 ? 69.516 64.080 30.267 1.00 71.70 173 GLU A CA 1
ATOM 1212 C C . GLU A 1 166 ? 69.517 63.648 28.801 1.00 71.54 173 GLU A C 1
ATOM 1213 O O . GLU A 1 166 ? 69.984 64.391 27.940 1.00 73.40 173 GLU A O 1
ATOM 1219 N N . ALA A 1 167 ? 68.989 62.454 28.531 1.00 69.63 174 ALA A N 1
ATOM 1220 C CA . ALA A 1 167 ? 68.861 61.950 27.175 1.00 69.90 174 ALA A CA 1
ATOM 1221 C C . ALA A 1 167 ? 67.974 62.888 26.366 1.00 71.79 174 ALA A C 1
ATOM 1222 O O . ALA A 1 167 ? 68.266 63.171 25.199 1.00 73.36 174 ALA A O 1
ATOM 1224 N N . CYS A 1 168 ? 66.910 63.383 27.000 1.00 71.98 175 CYS A N 1
ATOM 1225 C CA . CYS A 1 168 ? 66.030 64.355 26.372 1.00 74.75 175 CYS A CA 1
ATOM 1226 C C . CYS A 1 168 ? 66.769 65.610 25.911 1.00 77.78 175 CYS A C 1
ATOM 1227 O O . CYS A 1 168 ? 66.603 66.060 24.767 1.00 79.65 175 CYS A O 1
ATOM 1230 N N . THR A 1 169 ? 67.576 66.193 26.793 1.00 78.82 176 THR A N 1
ATOM 1231 C CA . THR A 1 169 ? 68.161 67.477 26.441 1.00 82.14 176 THR A CA 1
ATOM 1232 C C . THR A 1 169 ? 69.179 67.293 25.327 1.00 83.24 176 THR A C 1
ATOM 1233 O O . THR A 1 169 ? 69.200 68.079 24.393 1.00 85.71 176 THR A O 1
ATOM 1237 N N . HIS A 1 170 ? 69.961 66.216 25.395 1.00 81.87 177 HIS A N 1
ATOM 1238 C CA . HIS A 1 170 ? 70.872 65.847 24.303 1.00 83.38 177 HIS A CA 1
ATOM 1239 C C . HIS A 1 170 ? 70.099 65.627 22.990 1.00 83.44 177 HIS A C 1
ATOM 1240 O O . HIS A 1 170 ? 70.595 65.947 21.901 1.00 85.72 177 HIS A O 1
ATOM 1247 N N . ALA A 1 171 ? 68.872 65.118 23.108 1.00 81.12 178 ALA A N 1
ATOM 1248 C CA . ALA A 1 171 ? 67.991 64.943 21.954 1.00 81.31 178 ALA A CA 1
ATOM 1249 C C . ALA A 1 171 ? 67.319 66.234 21.507 1.00 83.77 178 ALA A C 1
ATOM 1250 O O . ALA A 1 171 ? 66.763 66.272 20.420 1.00 85.89 178 ALA A O 1
ATOM 1252 N N . GLY A 1 172 ? 67.360 67.284 22.331 1.00 84.22 179 GLY A N 1
ATOM 1253 C CA . GLY A 1 172 ? 66.722 68.559 21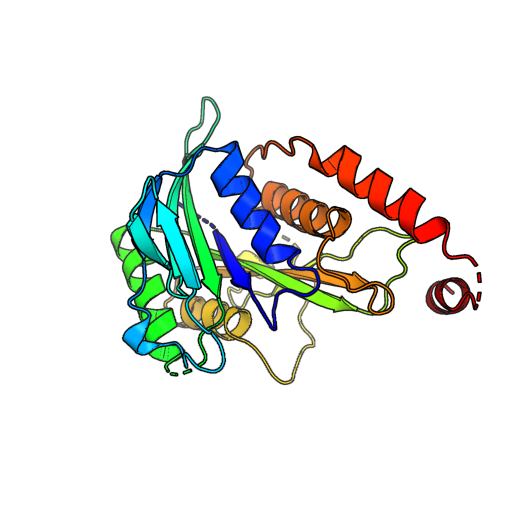.987 1.00 86.09 179 GLY A CA 1
ATOM 1254 C C . GLY A 1 172 ? 65.219 68.538 22.211 1.00 84.74 179 GLY A C 1
ATOM 1255 O O . GLY A 1 172 ? 64.477 69.296 21.585 1.00 87.07 179 GLY A O 1
ATOM 1256 N N . VAL A 1 173 ? 64.778 67.647 23.094 1.00 81.03 180 VAL A N 1
ATOM 1257 C CA . VAL A 1 173 ? 63.406 67.612 23.596 1.00 79.66 180 VAL A CA 1
ATOM 1258 C C . VAL A 1 173 ? 63.409 68.177 25.015 1.00 78.71 180 VAL A C 1
ATOM 1259 O O . VAL A 1 173 ? 64.028 67.592 25.910 1.00 77.21 180 VAL A O 1
ATOM 1263 N N . PRO A 1 174 ? 62.738 69.321 25.232 1.00 80.17 181 PRO A N 1
ATOM 1264 C CA . PRO A 1 174 ? 62.671 69.932 26.567 1.00 79.90 181 PRO A CA 1
ATOM 1265 C C . PRO A 1 174 ? 62.177 68.943 27.604 1.00 76.66 181 PRO A C 1
ATOM 1266 O O . PRO A 1 174 ? 61.136 68.311 27.413 1.00 76.17 181 PRO A O 1
ATOM 1270 N N . ALA A 1 175 ? 62.917 68.782 28.687 1.00 75.36 182 ALA A N 1
ATOM 1271 C CA . ALA A 1 175 ? 62.454 67.902 29.759 1.00 72.79 182 ALA A CA 1
ATOM 1272 C C . ALA A 1 175 ? 62.782 68.449 31.135 1.00 73.33 182 ALA A C 1
ATOM 1273 O O . ALA A 1 175 ? 63.777 69.154 31.322 1.00 75.46 182 ALA A O 1
ATOM 1275 N N . VAL A 1 176 ? 61.930 68.127 32.095 1.00 72.00 183 VAL A N 1
ATOM 1276 C CA . VAL A 1 176 ? 62.173 68.482 33.487 1.00 72.22 183 VAL A CA 1
ATOM 1277 C C . VAL A 1 176 ? 61.745 67.300 34.327 1.00 69.71 183 VAL A C 1
ATOM 1278 O O . VAL A 1 176 ? 60.810 66.579 33.964 1.00 68.94 183 VAL A O 1
ATOM 1282 N N . SER A 1 177 ? 62.445 67.076 35.428 1.00 68.86 184 SER A N 1
ATOM 1283 C CA . SER A 1 177 ? 61.973 66.108 36.393 1.00 67.02 184 SER A CA 1
ATOM 1284 C C . SER A 1 177 ? 61.617 66.829 37.671 1.00 68.19 184 SER A C 1
ATOM 1285 O O . SER A 1 177 ? 62.309 67.766 38.070 1.00 70.37 184 SER A O 1
ATOM 1288 N N . LEU A 1 178 ? 60.521 66.397 38.287 1.00 66.92 185 LEU A N 1
ATOM 1289 C CA . LEU A 1 178 ? 60.073 66.913 39.567 1.00 67.88 185 LEU A CA 1
ATOM 1290 C C . LEU A 1 178 ? 60.340 65.888 40.644 1.00 66.97 185 LEU A C 1
ATOM 1291 O O . LEU A 1 178 ? 59.975 64.726 40.497 1.00 65.56 185 LEU A O 1
ATOM 1296 N N . TRP A 1 179 ? 60.983 66.322 41.716 1.00 68.57 186 TRP A N 1
ATOM 1297 C CA . TRP A 1 179 ? 61.307 65.462 42.842 1.00 69.22 186 TRP A CA 1
ATOM 1298 C C . TRP A 1 179 ? 60.566 65.835 44.136 1.00 72.41 186 TRP A C 1
ATOM 1299 O O . TRP A 1 179 ? 60.522 67.002 44.538 1.00 75.27 186 TRP A O 1
ATOM 1310 N N . ALA A 1 180 ? 59.980 64.849 44.799 1.00 72.36 187 ALA A N 1
ATOM 1311 C CA . ALA A 1 180 ? 59.397 65.113 46.098 1.00 74.81 187 ALA A CA 1
ATOM 1312 C C . ALA A 1 180 ? 60.298 64.489 47.138 1.00 75.84 187 ALA A C 1
ATOM 1313 O O . ALA A 1 180 ? 60.833 63.419 46.907 1.00 74.08 187 ALA A O 1
ATOM 1315 N N . ALA A 1 181 ? 60.491 65.165 48.266 1.00 79.60 188 ALA A N 1
ATOM 1316 C CA . ALA A 1 181 ? 61.300 64.614 49.364 1.00 81.74 188 ALA A CA 1
ATOM 1317 C C . ALA A 1 181 ? 60.397 64.005 50.408 1.00 83.98 188 ALA A C 1
ATOM 1318 O O . ALA A 1 181 ? 59.558 64.693 50.978 1.00 86.95 188 ALA A O 1
ATOM 1320 N N . VAL A 1 182 ? 60.571 62.715 50.654 1.00 83.79 189 VAL A N 1
ATOM 1321 C CA . VAL A 1 182 ? 59.733 61.971 51.584 1.00 86.27 189 VAL A CA 1
ATOM 1322 C C . VAL A 1 182 ? 60.477 61.731 52.913 1.00 90.47 189 VAL A C 1
ATOM 1323 O O . VAL A 1 182 ? 61.582 61.190 52.906 1.00 90.16 189 VAL A O 1
ATOM 1327 N N . PRO A 1 183 ? 59.882 62.144 54.054 1.00 95.05 190 PRO A N 1
ATOM 1328 C CA . PRO A 1 183 ? 60.505 61.971 55.380 1.00 99.40 190 PRO A CA 1
ATOM 1329 C C . PRO A 1 183 ? 61.065 60.567 55.561 1.00 99.74 190 PRO A C 1
ATOM 1330 O O . PRO A 1 183 ? 60.313 59.592 55.505 1.00 99.36 190 PRO A O 1
ATOM 1334 N N . HIS A 1 184 ? 62.375 60.461 55.765 1.00 101.20 191 HIS A N 1
ATOM 1335 C CA . HIS A 1 184 ? 63.035 59.153 55.739 1.00 101.38 191 HIS A CA 1
ATOM 1336 C C . HIS A 1 184 ? 62.606 58.234 56.895 1.00 104.59 191 HIS A C 1
ATOM 1337 O O . HIS A 1 184 ? 62.572 57.015 56.751 1.00 104.08 191 HIS A O 1
ATOM 1344 N N . TYR A 1 185 ? 62.238 58.823 58.025 1.00 108.51 192 TYR A N 1
ATOM 1345 C CA . TYR A 1 185 ? 61.787 58.038 59.167 1.00 112.40 192 TYR A CA 1
ATOM 1346 C C . TYR A 1 185 ? 60.431 57.377 58.916 1.00 112.05 192 TYR A C 1
ATOM 1347 O O . TYR A 1 185 ? 60.092 56.405 59.572 1.00 114.02 192 TYR A O 1
ATOM 1356 N N . VAL A 1 186 ? 59.669 57.899 57.958 1.00 110.32 193 VAL A N 1
ATOM 1357 C CA . VAL A 1 186 ? 58.400 57.285 57.538 1.00 110.57 193 VAL A CA 1
ATOM 1358 C C . VAL A 1 186 ? 58.379 57.007 56.034 1.00 106.93 193 VAL A C 1
ATOM 1359 O O . VAL A 1 186 ? 57.723 57.735 55.280 1.00 105.52 193 VAL A O 1
ATOM 1363 N N . SER A 1 187 ? 59.065 55.955 55.588 1.00 106.45 194 SER A N 1
ATOM 1364 C CA . SER A 1 187 ? 59.217 55.736 54.142 1.00 103.14 194 SER A CA 1
ATOM 1365 C C . SER A 1 187 ? 58.339 54.649 53.510 1.00 102.67 194 SER A C 1
ATOM 1366 O O . SER A 1 187 ? 58.485 54.379 52.317 1.00 99.74 194 SER A O 1
ATOM 1369 N N . GLN A 1 188 ? 57.442 54.037 54.287 1.00 106.32 195 GLN A N 1
ATOM 1370 C CA . GLN A 1 188 ? 56.622 52.909 53.801 1.00 107.00 195 GLN A CA 1
ATOM 1371 C C . GLN A 1 188 ? 55.611 53.278 52.688 1.00 104.46 195 GLN A C 1
ATOM 1372 O O . GLN A 1 188 ? 54.775 54.161 52.871 1.00 104.83 195 GLN A O 1
ATOM 1378 N N . PRO A 1 189 ? 55.701 52.581 51.532 1.00 101.97 196 PRO A N 1
ATOM 1379 C CA . PRO A 1 189 ? 55.016 52.728 50.253 1.00 99.29 196 PRO A CA 1
ATOM 1380 C C . PRO A 1 189 ? 53.654 53.431 50.190 1.00 99.92 196 PRO A C 1
ATOM 1381 O O . PRO A 1 189 ? 53.357 54.060 49.158 1.00 99.00 196 PRO A O 1
ATOM 1385 N N . PRO A 1 190 ? 52.802 53.311 51.219 1.00 102.09 197 PRO A N 1
ATOM 1386 C CA . PRO A 1 190 ? 51.664 54.215 50.962 1.00 101.46 197 PRO A CA 1
ATOM 1387 C C . PRO A 1 190 ? 51.966 55.660 51.394 1.00 100.42 197 PRO A C 1
ATOM 1388 O O . PRO A 1 190 ? 51.977 55.964 52.590 1.00 103.55 197 PRO A O 1
ATOM 1392 N N . ASN A 1 191 ? 52.222 56.544 50.434 1.00 96.26 198 ASN A N 1
ATOM 1393 C CA . ASN A 1 191 ? 52.472 57.959 50.758 1.00 95.25 198 ASN A CA 1
ATOM 1394 C C . ASN A 1 191 ? 51.631 58.945 49.936 1.00 93.33 198 ASN A C 1
ATOM 1395 O O . ASN A 1 191 ? 52.140 59.554 49.003 1.00 90.81 198 ASN A O 1
ATOM 1400 N N . PRO A 1 192 ? 50.345 59.122 50.300 1.00 94.77 199 PRO A N 1
ATOM 1401 C CA . PRO A 1 192 ? 49.436 59.963 49.524 1.00 93.67 199 PRO A CA 1
ATOM 1402 C C . PRO A 1 192 ? 49.798 61.444 49.573 1.00 92.85 199 PRO A C 1
ATOM 1403 O O . PRO A 1 192 ? 49.586 62.153 48.588 1.00 91.54 199 PRO A O 1
ATOM 1407 N N . LYS A 1 193 ? 50.348 61.902 50.697 1.00 93.47 200 LYS A N 1
ATOM 1408 C CA . LYS A 1 193 ? 50.717 63.307 50.849 1.00 93.11 200 LYS A CA 1
ATOM 1409 C C . LYS A 1 193 ? 51.739 63.776 49.802 1.00 89.44 200 LYS A C 1
ATOM 1410 O O . LYS A 1 193 ? 51.585 64.858 49.237 1.00 89.69 200 LYS A O 1
ATOM 1416 N N . ALA A 1 194 ? 52.759 62.961 49.540 1.00 86.08 201 ALA A N 1
ATOM 1417 C CA . ALA A 1 194 ? 53.784 63.293 48.543 1.00 82.79 201 ALA A CA 1
ATOM 1418 C C . ALA A 1 194 ? 53.332 63.080 47.094 1.00 79.78 201 ALA A C 1
ATOM 1419 O O . ALA A 1 194 ? 53.760 63.798 46.183 1.00 78.27 201 ALA A O 1
ATOM 1421 N N . THR A 1 195 ? 52.488 62.079 46.876 1.00 78.71 202 THR A N 1
ATOM 1422 C CA . THR A 1 195 ? 51.898 61.888 45.567 1.00 76.49 202 THR A CA 1
ATOM 1423 C C . THR A 1 195 ? 51.171 63.178 45.218 1.00 77.94 202 THR A C 1
ATOM 1424 O O . THR A 1 195 ? 51.325 63.722 44.118 1.00 76.94 202 THR A O 1
ATOM 1428 N N . LEU A 1 196 ? 50.416 63.680 46.188 1.00 80.51 203 LEU A N 1
ATOM 1429 C CA . LEU A 1 196 ? 49.626 64.872 46.002 1.00 82.52 203 LEU A CA 1
ATOM 1430 C C . LEU A 1 196 ? 50.512 66.078 45.731 1.00 82.41 203 LEU A C 1
ATOM 1431 O O . LEU A 1 196 ? 50.156 66.938 44.922 1.00 83.43 203 LEU A O 1
ATOM 1436 N N . ALA A 1 197 ? 51.669 66.133 46.389 1.00 81.55 204 ALA A N 1
ATOM 1437 C CA . ALA A 1 197 ? 52.580 67.253 46.217 1.00 81.37 204 ALA A CA 1
ATOM 1438 C C . ALA A 1 197 ? 53.082 67.307 44.774 1.00 78.94 204 ALA A C 1
ATOM 1439 O O . ALA A 1 197 ? 53.168 68.384 44.183 1.00 79.86 204 ALA A O 1
ATOM 1441 N N . LEU A 1 198 ? 53.374 66.131 44.210 1.00 76.48 205 LEU A N 1
ATOM 1442 C CA . LEU A 1 198 ? 53.823 66.005 42.824 1.00 74.33 205 LEU A CA 1
ATOM 1443 C C . LEU A 1 198 ? 52.728 66.455 41.879 1.00 75.62 205 LEU A C 1
ATOM 1444 O O . LEU A 1 198 ? 52.966 67.297 41.006 1.00 76.09 205 LEU A O 1
ATOM 1449 N N . LEU A 1 199 ? 51.527 65.908 42.075 1.00 76.87 206 LEU A N 1
ATOM 1450 C CA . LEU A 1 199 ? 50.394 66.219 41.216 1.00 78.28 206 LEU A CA 1
ATOM 1451 C C . LEU A 1 199 ? 50.063 67.705 41.192 1.00 81.60 206 LEU A C 1
ATOM 1452 O O . LEU A 1 199 ? 49.833 68.259 40.123 1.00 81.94 206 LEU A O 1
ATOM 1457 N N . ASN A 1 200 ? 50.063 68.351 42.355 1.00 84.54 207 ASN A N 1
ATOM 1458 C CA . ASN A 1 200 ? 49.887 69.797 42.406 1.00 88.60 207 ASN A CA 1
ATOM 1459 C C . ASN A 1 200 ? 50.929 70.553 41.574 1.00 88.42 207 ASN A C 1
ATOM 1460 O O . ASN A 1 200 ? 50.583 71.491 40.848 1.00 90.41 207 ASN A O 1
ATOM 1465 N N . ARG A 1 201 ? 52.194 70.136 41.660 1.00 86.29 208 ARG A N 1
ATOM 1466 C CA . ARG A 1 201 ? 53.266 70.884 41.027 1.00 86.40 208 ARG A CA 1
ATOM 1467 C C . ARG A 1 201 ? 53.217 70.689 39.515 1.00 84.43 208 ARG A C 1
ATOM 1468 O O . ARG A 1 201 ? 53.491 71.604 38.741 1.00 85.74 208 ARG A O 1
ATOM 1476 N N . LEU A 1 202 ? 52.838 69.486 39.111 1.00 81.78 209 LEU A N 1
ATOM 1477 C CA . LEU A 1 202 ? 52.670 69.144 37.713 1.00 80.16 209 LEU A CA 1
ATOM 1478 C C . LEU A 1 202 ? 51.589 69.993 37.078 1.00 83.12 209 LEU A C 1
ATOM 1479 O O . LEU A 1 202 ? 51.710 70.409 35.935 1.00 83.28 209 LEU A O 1
ATOM 1484 N N . GLU A 1 203 ? 50.529 70.245 37.840 1.00 86.13 210 GLU A N 1
ATOM 1485 C CA . GLU A 1 203 ? 49.374 70.991 37.356 1.00 89.66 210 GLU A CA 1
ATOM 1486 C C . GLU A 1 203 ? 49.764 72.417 36.994 1.00 92.39 210 GLU A C 1
ATOM 1487 O O . GLU A 1 203 ? 49.317 72.942 35.982 1.00 93.61 210 GLU A O 1
ATOM 1493 N N . ASP A 1 204 ? 50.622 73.011 37.820 1.00 93.70 211 ASP A N 1
ATOM 1494 C CA . ASP A 1 204 ? 51.124 74.364 37.604 1.00 97.56 211 ASP A CA 1
ATOM 1495 C C . ASP A 1 204 ? 52.049 74.450 36.388 1.00 96.36 211 ASP A C 1
ATOM 1496 O O . ASP A 1 204 ? 52.103 75.467 35.693 1.00 99.43 211 ASP A O 1
ATOM 1501 N N . LEU A 1 205 ? 52.773 73.373 36.133 1.00 92.72 212 LEU A N 1
ATOM 1502 C CA . LEU A 1 205 ? 53.720 73.327 35.039 1.00 91.41 212 LEU A CA 1
ATOM 1503 C C . LEU A 1 205 ? 53.034 73.126 33.685 1.00 91.45 212 LEU A C 1
ATOM 1504 O O . LEU A 1 205 ? 53.322 73.813 32.712 1.00 92.99 212 LEU A O 1
ATOM 1509 N N . ILE A 1 206 ? 52.112 72.177 33.657 1.00 90.21 213 ILE A N 1
ATOM 1510 C CA . ILE A 1 206 ? 51.451 71.710 32.447 1.00 89.84 213 ILE A CA 1
ATOM 1511 C C . ILE A 1 206 ? 50.224 72.561 32.172 1.00 93.35 213 ILE A C 1
ATOM 1512 O O . ILE A 1 206 ? 49.758 72.646 31.043 1.00 94.56 213 ILE A O 1
ATOM 1517 N N . ASP A 1 207 ? 49.707 73.204 33.212 1.00 95.29 214 ASP A N 1
ATOM 1518 C CA . ASP A 1 207 ? 48.444 73.931 33.119 1.00 98.79 214 ASP A CA 1
ATOM 1519 C C . ASP A 1 207 ? 47.283 73.014 32.713 1.00 97.36 214 ASP A C 1
ATOM 1520 O O . ASP A 1 207 ? 46.666 73.180 31.663 1.00 98.73 214 ASP A O 1
ATOM 1525 N N . VAL A 1 208 ? 47.008 72.037 33.567 1.00 107.32 215 VAL A N 1
ATOM 1526 C CA . VAL A 1 208 ? 46.011 71.015 33.306 1.00 104.61 215 VAL A CA 1
ATOM 1527 C C . VAL A 1 208 ? 45.327 70.684 34.619 1.00 103.30 215 VAL A C 1
ATOM 1528 O O . VAL A 1 208 ? 46.000 70.391 35.604 1.00 100.95 215 VAL A O 1
ATOM 1532 N N . ARG A 1 209 ? 43.999 70.750 34.636 1.00 105.58 216 ARG A N 1
ATOM 1533 C CA . ARG A 1 209 ? 43.209 70.340 35.790 1.00 105.30 216 ARG A CA 1
ATOM 1534 C C . ARG A 1 209 ? 43.383 68.849 36.053 1.00 100.30 216 ARG A C 1
ATOM 1535 O O . ARG A 1 209 ? 42.994 68.043 35.221 1.00 100.09 216 ARG A O 1
ATOM 1543 N N . ILE A 1 210 ? 43.946 68.477 37.199 1.00 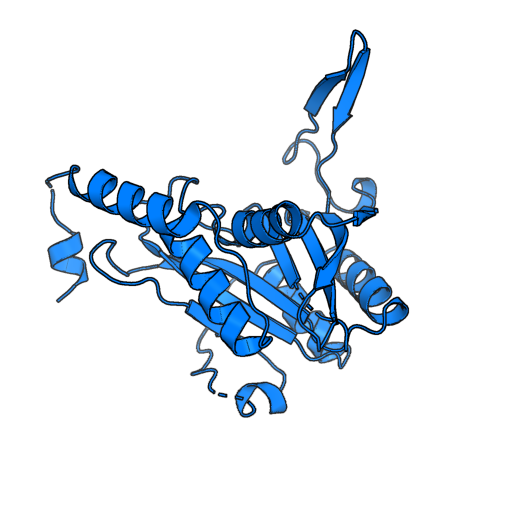97.06 217 ILE A N 1
ATOM 1544 C CA . ILE A 1 210 ? 44.060 67.062 37.564 1.00 92.83 217 ILE A CA 1
ATOM 1545 C C . ILE A 1 210 ? 43.026 66.684 38.624 1.00 95.02 217 ILE A C 1
ATOM 1546 O O . ILE A 1 210 ? 43.006 67.281 39.713 1.00 96.68 217 ILE A O 1
ATOM 1551 N N . PRO A 1 211 ? 42.169 65.689 38.327 1.00 95.57 218 PRO A N 1
ATOM 1552 C CA . PRO A 1 211 ? 41.215 65.222 39.338 1.00 98.29 218 PRO A CA 1
ATOM 1553 C C . PRO A 1 211 ? 41.941 64.402 40.401 1.00 95.23 218 PRO A C 1
ATOM 1554 O O . PRO A 1 211 ? 42.577 63.400 40.081 1.00 91.87 218 PRO A O 1
ATOM 1558 N N . LEU A 1 212 ? 41.851 64.843 41.650 1.00 97.17 219 LEU A N 1
ATOM 1559 C CA . LEU A 1 212 ? 42.618 64.261 42.747 1.00 95.04 219 LEU A CA 1
ATOM 1560 C C . LEU A 1 212 ? 41.884 63.143 43.482 1.00 97.90 219 LEU A C 1
ATOM 1561 O O . LEU A 1 212 ? 42.436 62.546 44.409 1.00 97.03 219 LEU A O 1
ATOM 1566 N N . GLY A 1 213 ? 40.649 62.859 43.067 1.00 102.35 220 GLY A N 1
ATOM 1567 C CA . GLY A 1 213 ? 39.843 61.790 43.658 1.00 106.60 220 GLY A CA 1
ATOM 1568 C C . GLY A 1 213 ? 39.930 61.742 45.173 1.00 109.31 220 GLY A C 1
ATOM 1569 O O . GLY A 1 213 ? 39.740 62.757 45.844 1.00 111.68 220 GLY A O 1
ATOM 1570 N N . GLU A 1 214 ? 40.251 60.563 45.706 1.00 109.52 221 GLU A N 1
ATOM 1571 C CA . GLU A 1 214 ? 40.258 60.342 47.158 1.00 113.30 221 GLU A CA 1
ATOM 1572 C C . GLU A 1 214 ? 41.574 60.781 47.834 1.00 109.25 221 GLU A C 1
ATOM 1573 O O . GLU A 1 214 ? 41.670 60.764 49.071 1.00 111.89 221 GLU A O 1
ATOM 1579 N N . LEU A 1 215 ? 42.564 61.186 47.030 1.00 103.44 222 LEU A N 1
ATOM 1580 C CA . LEU A 1 215 ? 43.889 61.581 47.538 1.00 99.86 222 LEU A CA 1
ATOM 1581 C C . LEU A 1 215 ? 43.954 62.648 48.646 1.00 102.69 222 LEU A C 1
ATOM 1582 O O . LEU A 1 215 ? 44.643 62.443 49.644 1.00 102.24 222 LEU A O 1
ATOM 1587 N N . PRO A 1 216 ? 43.268 63.799 48.474 1.00 106.15 223 PRO A N 1
ATOM 1588 C CA . PRO A 1 216 ? 43.345 64.799 49.552 1.00 110.12 223 PRO A CA 1
ATOM 1589 C C . PRO A 1 216 ? 42.902 64.271 50.932 1.00 115.52 223 PRO A C 1
ATOM 1590 O O . PRO A 1 216 ? 43.517 64.611 51.950 1.00 116.40 223 PRO A O 1
ATOM 1594 N N . GLU A 1 217 ? 41.869 63.429 50.952 1.00 119.75 224 GLU A N 1
ATOM 1595 C CA . GLU A 1 217 ? 41.459 62.739 52.172 1.00 125.74 224 GLU A CA 1
ATOM 1596 C C . GLU A 1 217 ? 42.550 61.780 52.651 1.00 122.25 224 GLU A C 1
ATOM 1597 O O . GLU A 1 217 ? 42.902 61.773 53.835 1.00 124.93 224 GLU A O 1
ATOM 1603 N N . ASP A 1 218 ? 43.074 60.974 51.727 1.00 117.20 225 ASP A N 1
ATOM 1604 C CA . ASP A 1 218 ? 44.061 59.946 52.050 1.00 114.61 225 ASP A CA 1
ATOM 1605 C C . ASP A 1 218 ? 45.267 60.528 52.770 1.00 112.42 225 ASP A C 1
ATOM 1606 O O . ASP A 1 218 ? 45.793 59.912 53.689 1.00 113.41 225 ASP A O 1
ATOM 1611 N N . ALA A 1 219 ? 45.696 61.711 52.337 1.00 110.34 226 ALA A N 1
ATOM 1612 C CA . ALA A 1 219 ? 46.920 62.337 52.829 1.00 108.83 226 ALA A CA 1
ATOM 1613 C C . ALA A 1 219 ? 46.736 62.839 54.248 1.00 114.77 226 ALA A C 1
ATOM 1614 O O . ALA A 1 219 ? 47.623 62.685 55.100 1.00 114.76 226 ALA A O 1
ATOM 1616 N N . ARG A 1 220 ? 45.576 63.452 54.482 1.00 120.71 227 ARG A N 1
ATOM 1617 C CA . ARG A 1 220 ? 45.160 63.892 55.804 1.00 127.99 227 ARG A CA 1
ATOM 1618 C C . ARG A 1 220 ? 45.114 62.690 56.752 1.00 131.27 227 ARG A C 1
ATOM 1619 O O . ARG A 1 220 ? 45.641 62.758 57.864 1.00 133.91 227 ARG A O 1
ATOM 1627 N N . ALA A 1 221 ? 44.508 61.592 56.294 1.00 132.03 228 ALA A N 1
ATOM 1628 C CA . ALA A 1 221 ? 44.430 60.340 57.063 1.00 135.92 228 ALA A CA 1
ATOM 1629 C C . ALA A 1 221 ? 45.809 59.840 57.486 1.00 132.68 228 ALA A C 1
ATOM 1630 O O . ALA A 1 221 ? 46.038 59.495 58.648 1.00 136.64 228 ALA A O 1
ATOM 1632 N N . TRP A 1 222 ? 46.714 59.816 56.515 1.00 126.50 229 TRP A N 1
ATOM 1633 C CA . TRP A 1 222 ? 48.103 59.416 56.689 1.00 123.65 229 TRP A CA 1
ATOM 1634 C C . TRP A 1 222 ? 48.784 60.216 57.788 1.00 125.71 229 TRP A C 1
ATOM 1635 O O . TRP A 1 222 ? 49.459 59.641 58.643 1.00 127.36 229 TRP A O 1
ATOM 1646 N N . GLN A 1 223 ? 48.593 61.535 57.769 1.00 126.56 230 GLN A N 1
ATOM 1647 C CA . GLN A 1 223 ? 49.216 62.423 58.748 1.00 129.01 230 GLN A CA 1
ATOM 1648 C C . GLN A 1 223 ? 48.621 62.248 60.147 1.00 136.35 230 GLN A C 1
ATOM 1649 O O . GLN A 1 223 ? 49.356 62.089 61.132 1.00 138.32 230 GLN A O 1
ATOM 1655 N N . VAL A 1 224 ? 47.294 62.256 60.234 1.00 140.99 231 VAL A N 1
ATOM 1656 C CA . VAL A 1 224 ? 46.633 62.025 61.515 1.00 149.12 231 VAL A CA 1
ATOM 1657 C C . VAL A 1 224 ? 46.762 60.549 61.911 1.00 150.05 231 VAL A C 1
ATOM 1658 O O . VAL A 1 224 ? 46.306 60.138 62.982 1.00 157.37 231 VAL A O 1
ATOM 1662 N N . GLY A 1 225 ? 47.388 59.768 61.031 1.00 143.43 232 GLY A N 1
ATOM 1663 C CA . GLY A 1 225 ? 47.768 58.386 61.314 1.00 143.81 232 GLY A CA 1
ATOM 1664 C C . GLY A 1 225 ? 49.180 58.304 61.875 1.00 141.60 232 GLY A C 1
ATOM 1665 O O . GLY A 1 225 ? 49.396 57.698 62.920 1.00 146.28 232 GLY A O 1
ATOM 1666 N N . VAL A 1 226 ? 50.140 58.918 61.180 1.00 135.16 233 VAL A N 1
ATOM 1667 C CA . VAL A 1 226 ? 51.538 58.972 61.630 1.00 133.33 233 VAL A CA 1
ATOM 1668 C C . VAL A 1 226 ? 51.673 59.721 62.961 1.00 138.48 233 VAL A C 1
ATOM 1669 O O . VAL A 1 226 ? 52.397 59.278 63.857 1.00 141.03 233 VAL A O 1
ATOM 1673 N N . ASP A 1 227 ? 50.963 60.843 63.088 1.00 140.60 234 ASP A N 1
ATOM 1674 C CA . ASP A 1 227 ? 50.979 61.647 64.315 1.00 146.45 234 ASP A CA 1
ATOM 1675 C C . ASP A 1 227 ? 50.759 60.840 65.590 1.00 153.11 234 ASP A C 1
ATOM 1676 O O . ASP A 1 227 ? 51.244 61.216 66.657 1.00 157.20 234 ASP A O 1
ATOM 1681 N N . GLN A 1 228 ? 50.029 59.735 65.473 1.00 154.71 235 GLN A N 1
ATOM 1682 C CA . GLN A 1 228 ? 49.776 58.869 66.610 1.00 161.97 235 GLN A CA 1
ATOM 1683 C C . GLN A 1 228 ? 51.042 58.159 67.109 1.00 161.14 235 GLN A C 1
ATOM 1684 O O . GLN A 1 228 ? 51.110 57.767 68.282 1.00 168.14 235 GLN A O 1
ATOM 1690 N N . LEU A 1 229 ? 52.042 58.004 66.241 1.00 153.58 236 LEU A N 1
ATOM 1691 C CA . LEU A 1 229 ? 53.336 57.471 66.672 1.00 152.90 236 LEU A CA 1
ATOM 1692 C C . LEU A 1 229 ? 54.084 58.497 67.536 1.00 154.90 236 LEU A C 1
ATOM 1693 O O . LEU A 1 229 ? 54.810 59.348 67.014 1.00 150.37 236 LEU A O 1
ATOM 1698 N N . ALA A 1 230 ? 53.878 58.403 68.857 1.00 162.38 237 ALA A N 1
ATOM 1699 C CA . ALA A 1 230 ? 54.395 59.367 69.844 1.00 166.04 237 ALA A CA 1
ATOM 1700 C C . ALA A 1 230 ? 55.619 58.842 70.600 1.00 167.93 237 ALA A C 1
ATOM 1701 O O . ALA A 1 230 ? 55.491 58.077 71.568 1.00 173.89 237 ALA A O 1
ATOM 1703 N N . ASP A 1 233 ? 61.295 60.247 71.785 1.00 174.82 240 ASP A N 1
ATOM 1704 C CA . ASP A 1 233 ? 61.452 59.666 70.457 1.00 168.35 240 ASP A CA 1
ATOM 1705 C C . ASP A 1 233 ? 61.227 60.702 69.323 1.00 162.82 240 ASP A C 1
ATOM 1706 O O . ASP A 1 233 ? 61.411 60.398 68.129 1.00 156.68 240 ASP A O 1
ATOM 1708 N N . SER A 1 234 ? 60.856 61.927 69.715 1.00 165.50 241 SER A N 1
ATOM 1709 C CA . SER A 1 234 ? 60.512 63.006 68.775 1.00 161.67 241 SER A CA 1
ATOM 1710 C C . SER A 1 234 ? 61.731 63.694 68.154 1.00 159.62 241 SER A C 1
ATOM 1711 O O . SER A 1 234 ? 62.104 64.809 68.542 1.00 162.93 241 SER A O 1
ATOM 1713 N N . GLU A 1 235 ? 62.340 63.018 67.184 1.00 154.97 242 GLU A N 1
ATOM 1714 C CA . GLU A 1 235 ? 63.419 63.603 66.386 1.00 153.28 242 GLU A CA 1
ATOM 1715 C C . GLU A 1 235 ? 62.887 64.592 65.337 1.00 149.83 242 GLU A C 1
ATOM 1716 O O . GLU A 1 235 ? 63.667 65.336 64.732 1.00 149.39 242 GLU A O 1
ATOM 1718 N N . VAL A 1 236 ? 61.565 64.572 65.119 1.00 148.00 243 VAL A N 1
ATOM 1719 C CA . VAL A 1 236 ? 60.865 65.503 64.219 1.00 145.38 243 VAL A CA 1
ATOM 1720 C C . VAL A 1 236 ? 60.897 66.927 64.774 1.00 150.62 243 VAL A C 1
ATOM 1721 O O . VAL A 1 236 ? 60.915 67.897 64.010 1.00 149.66 243 VAL A O 1
ATOM 1723 N N . ALA A 1 237 ? 60.884 67.035 66.108 1.00 156.97 244 ALA A N 1
ATOM 1724 C CA . ALA A 1 237 ? 61.111 68.298 66.808 1.00 163.34 244 ALA A CA 1
ATOM 1725 C C . ALA A 1 237 ? 62.529 68.762 66.487 1.00 164.22 244 ALA A C 1
ATOM 1726 O O . ALA A 1 237 ? 62.737 69.898 66.049 1.00 165.87 244 ALA A O 1
ATOM 1728 N N . GLU A 1 238 ? 63.489 67.854 66.675 1.00 163.84 245 GLU A N 1
ATOM 1729 C CA . GLU A 1 238 ? 64.887 68.096 66.330 1.00 164.99 245 GLU A CA 1
ATOM 1730 C C . GLU A 1 238 ? 65.070 68.518 64.862 1.00 160.83 245 GLU A C 1
ATOM 1731 O O . GLU A 1 238 ? 65.814 69.457 64.583 1.00 163.84 245 GLU A O 1
ATOM 1733 N N . TYR A 1 239 ? 64.373 67.849 63.938 1.00 154.85 246 TYR A N 1
ATOM 1734 C CA . TYR A 1 239 ? 64.504 68.129 62.485 1.00 151.10 246 TYR A CA 1
ATOM 1735 C C . TYR A 1 239 ? 63.595 69.254 61.956 1.00 150.99 246 TYR A C 1
ATOM 1736 O O . TYR A 1 239 ? 63.292 69.294 60.757 1.00 146.77 246 TYR A O 1
ATOM 1738 N N . VAL A 1 240 ? 63.168 70.154 62.845 1.00 156.18 247 VAL A N 1
ATOM 1739 C CA . VAL A 1 240 ? 62.337 71.303 62.462 1.00 157.66 247 VAL A CA 1
ATOM 1740 C C . VAL A 1 240 ? 63.024 72.632 62.784 1.00 164.62 247 VAL A C 1
ATOM 1741 O O . VAL A 1 240 ? 62.892 73.598 62.029 1.00 165.90 247 VAL A O 1
ATOM 1743 N N . GLN A 1 241 ? 63.759 72.666 63.900 1.00 169.66 248 GLN A N 1
ATOM 1744 C CA . GLN A 1 241 ? 64.484 73.863 64.341 1.00 177.25 248 GLN A CA 1
ATOM 1745 C C . GLN A 1 241 ? 65.754 74.096 63.523 1.00 177.80 248 GLN A C 1
ATOM 1746 O O . GLN A 1 241 ? 65.719 74.131 62.290 1.00 173.78 248 GLN A O 1
#

Nearest PDB structures (foldseek):
  3mnf-assembly1_A  TM=1.004E+00  e=1.488E-49  Streptomyces avermitilis MA-4680 = NBRC 14893
  5un0-assembly1_3  TM=9.191E-01  e=1.447E-31  Mycobacterium tuberculosis
  2p90-assembly1_A  TM=8.569E-01  e=9.424E-19  Corynebacterium glutamicum ATCC 13032
  2p90-assembly1_C  TM=8.474E-01  e=3.664E-18  Corynebacterium glutamicum ATCC 13032
  2wam-assembly1_B  TM=8.437E-01  e=7.226E-18  Mycobacterium tuberculosis H37Rv

Solvent-accessible surface area: 12782 Å² total

Secondary structure (DSSP, 8-state):
----EEEESTTBTTSHHHHHHHHHHHHTT-EEEEE--GGGT--TTTS--EEEEETTEEEEE---EEEEEEEEESSSEEEEEEEEEEPP--HHHHHHHHHHHHHHHT---EEEEEEEEES--TTSPPPEEEEE--HHHHH---------S---HHHHHHHHHHHHT--EEEEEEEEEGGG--S--HHHHHHHHHHHHHHHT-----TTHHHHHHHHHHHHTT----HHHHTT-